Protein AF-0000000080323136 (afdb_homodimer)

Radius of gyration: 22.07 Å; Cα contacts (8 Å, |Δi|>4): 452; chains: 2; bounding box: 35×69×48 Å

Solvent-accessible surface area (backbone atoms only — not comparable to full-atom values): 15681 Å² total; per-residue (Å²): 103,62,52,72,68,40,24,50,47,54,47,47,52,46,50,35,41,44,72,23,55,96,46,97,49,57,44,41,64,65,59,50,19,65,59,46,71,44,62,51,73,65,46,50,55,52,50,51,51,35,33,74,69,63,60,34,43,73,45,82,66,98,85,26,25,32,29,58,54,74,72,41,33,66,33,31,43,41,58,58,41,38,71,66,72,40,61,49,74,58,71,52,44,78,61,67,41,81,59,57,43,93,87,48,21,36,89,57,40,69,69,39,48,54,53,30,48,50,52,40,50,53,30,50,72,35,38,52,50,75,51,35,67,44,44,72,70,64,58,28,49,66,53,89,104,61,53,72,68,40,24,52,48,53,44,48,51,48,50,35,43,43,72,22,54,97,45,97,49,57,44,40,65,66,59,51,19,65,60,44,71,45,62,50,76,67,45,51,54,51,49,51,52,36,33,75,70,63,61,33,43,74,46,82,65,98,84,26,23,33,26,58,55,75,72,41,32,65,34,31,43,40,57,57,41,37,72,64,71,39,60,50,74,61,70,52,44,78,61,68,42,80,58,56,41,93,88,48,21,34,87,57,40,70,69,39,47,56,53,30,49,50,52,42,49,53,29,50,72,36,38,54,50,75,49,35,68,43,44,74,69,62,58,29,50,67,52,90

pLDDT: mean 92.33, std 5.78, range [70.06, 98.25]

Structure (mmCIF, N/CA/C/O backbone):
data_AF-0000000080323136-model_v1
#
loop_
_entity.id
_entity.type
_entity.pdbx_description
1 polymer 'Rrf2 family transcriptional regulator'
#
loop_
_atom_site.group_PDB
_atom_site.id
_atom_site.type_symbol
_atom_site.label_atom_id
_atom_site.label_alt_id
_atom_site.label_comp_id
_atom_site.label_asym_id
_atom_site.label_entity_id
_atom_site.label_seq_id
_atom_site.pdbx_PDB_ins_code
_atom_site.Cartn_x
_atom_site.Cartn_y
_atom_site.Cartn_z
_atom_site.occupancy
_atom_site.B_iso_or_equiv
_atom_site.auth_seq_id
_atom_site.auth_comp_id
_atom_site.auth_asym_id
_atom_site.auth_atom_id
_atom_site.pdbx_PDB_model_num
ATOM 1 N N . MET A 1 1 ? -1.989 -2.166 -0.319 1 77.44 1 MET A N 1
ATOM 2 C CA . MET A 1 1 ? -0.533 -2.215 -0.226 1 77.44 1 MET A CA 1
ATOM 3 C C . MET A 1 1 ? 0.09 -2.514 -1.586 1 77.44 1 MET A C 1
ATOM 5 O O . MET A 1 1 ? 0.966 -1.779 -2.047 1 77.44 1 MET A O 1
ATOM 9 N N . PHE A 1 2 ? -0.283 -3.525 -2.262 1 88.56 2 PHE A N 1
ATOM 10 C CA . PHE A 1 2 ? 0.198 -3.854 -3.598 1 88.56 2 PHE A CA 1
ATOM 11 C C . PHE A 1 2 ? -0.662 -3.182 -4.664 1 88.56 2 PHE A C 1
ATOM 13 O O . PHE A 1 2 ? -1.849 -2.932 -4.441 1 88.56 2 PHE A O 1
ATOM 20 N N . SER A 1 3 ? -0.01 -2.861 -5.762 1 91.5 3 SER A N 1
ATOM 21 C CA . SER A 1 3 ? -0.813 -2.428 -6.902 1 91.5 3 SER A CA 1
ATOM 22 C C . SER A 1 3 ? -1.726 -3.547 -7.391 1 91.5 3 SER A C 1
ATOM 24 O O . SER A 1 3 ? -1.476 -4.723 -7.117 1 91.5 3 SER A O 1
ATOM 26 N N . LYS A 1 4 ? -2.746 -3.145 -8.102 1 92.06 4 LYS A N 1
ATOM 27 C CA . LYS A 1 4 ? -3.635 -4.141 -8.695 1 92.06 4 LYS A CA 1
ATOM 28 C C . LYS A 1 4 ? -2.865 -5.098 -9.602 1 92.06 4 LYS A C 1
ATOM 30 O O . LYS A 1 4 ? -3.129 -6.301 -9.602 1 92.06 4 LYS A O 1
ATOM 35 N N . THR A 1 5 ? -1.955 -4.527 -10.359 1 95.94 5 THR A N 1
ATOM 36 C CA . THR A 1 5 ? -1.108 -5.332 -11.234 1 95.94 5 THR A CA 1
ATOM 37 C C . THR A 1 5 ? -0.342 -6.379 -10.43 1 95.94 5 THR A C 1
ATOM 39 O O . THR A 1 5 ? -0.293 -7.547 -10.812 1 95.94 5 THR A O 1
ATOM 42 N N . CYS A 1 6 ? 0.211 -5.965 -9.367 1 96.75 6 CYS A N 1
ATOM 43 C CA . CYS A 1 6 ? 0.996 -6.871 -8.531 1 96.75 6 CYS A CA 1
ATOM 44 C C . CYS A 1 6 ? 0.107 -7.93 -7.891 1 96.75 6 CYS A C 1
ATOM 46 O O . CYS A 1 6 ? 0.51 -9.086 -7.762 1 96.75 6 CYS A O 1
ATOM 48 N N . GLU A 1 7 ? -1.077 -7.566 -7.441 1 95.38 7 GLU A N 1
ATOM 49 C CA . GLU A 1 7 ? -2.029 -8.531 -6.898 1 95.38 7 GLU A CA 1
ATOM 50 C C . GLU A 1 7 ? -2.33 -9.633 -7.91 1 95.38 7 GLU A C 1
ATOM 52 O O . GLU A 1 7 ? -2.256 -10.82 -7.582 1 95.38 7 GLU A O 1
ATOM 57 N N . TYR A 1 8 ? -2.588 -9.234 -9.109 1 96.69 8 TYR A N 1
ATOM 58 C CA . TYR A 1 8 ? -2.863 -10.203 -10.164 1 96.69 8 TYR A CA 1
ATOM 59 C C . TYR A 1 8 ? -1.639 -11.062 -10.453 1 96.69 8 TYR A C 1
ATOM 61 O O . TYR A 1 8 ? -1.761 -12.266 -10.695 1 96.69 8 TYR A O 1
ATOM 69 N N . ALA A 1 9 ? -0.545 -10.422 -10.422 1 98.06 9 ALA A N 1
ATOM 70 C CA . ALA A 1 9 ? 0.693 -11.148 -10.68 1 98.06 9 ALA A CA 1
ATOM 71 C C . ALA A 1 9 ? 0.909 -12.25 -9.656 1 98.06 9 ALA A C 1
ATOM 73 O O . ALA A 1 9 ? 1.152 -13.406 -10.016 1 98.06 9 ALA A O 1
ATOM 74 N N . ILE A 1 10 ? 0.785 -11.906 -8.422 1 97.5 10 ILE A N 1
ATOM 75 C CA . ILE A 1 10 ? 1.011 -12.867 -7.352 1 97.5 10 ILE A CA 1
ATOM 76 C C . ILE A 1 10 ? -0.009 -14 -7.457 1 97.5 10 ILE A C 1
ATOM 78 O O . ILE A 1 10 ? 0.357 -15.18 -7.426 1 97.5 10 ILE A O 1
ATOM 82 N N . ARG A 1 11 ? -1.238 -13.656 -7.637 1 96.69 11 ARG A N 1
ATOM 83 C CA . ARG A 1 11 ? -2.277 -14.672 -7.738 1 96.69 11 ARG A CA 1
ATOM 84 C C . ARG A 1 11 ? -2.041 -15.578 -8.945 1 96.69 11 ARG A C 1
ATOM 86 O O . ARG A 1 11 ? -2.268 -16.781 -8.875 1 96.69 11 ARG A O 1
ATOM 93 N N . SER A 1 12 ? -1.639 -14.984 -10.008 1 97.5 12 SER A N 1
ATOM 94 C CA . SER A 1 12 ? -1.394 -15.773 -11.211 1 97.5 12 SER A CA 1
ATOM 95 C C . SER A 1 12 ? -0.257 -16.766 -10.992 1 97.5 12 SER A C 1
ATOM 97 O O . SER A 1 12 ? -0.354 -17.938 -11.398 1 97.5 12 SER A O 1
ATOM 99 N N . VAL A 1 13 ? 0.773 -16.328 -10.375 1 97.56 13 VAL A N 1
ATOM 100 C CA . VAL A 1 13 ? 1.929 -17.188 -10.133 1 97.56 13 VAL A CA 1
ATOM 101 C C . VAL A 1 13 ? 1.535 -18.344 -9.211 1 97.56 13 VAL A C 1
ATOM 103 O O . VAL A 1 13 ? 1.907 -19.484 -9.453 1 97.56 13 VAL A O 1
ATOM 106 N N . PHE A 1 14 ? 0.752 -18.031 -8.156 1 96.06 14 PHE A N 1
ATOM 107 C CA . PHE A 1 14 ? 0.261 -19.078 -7.266 1 96.06 14 PHE A CA 1
ATOM 108 C C . PHE A 1 14 ? -0.582 -20.094 -8.039 1 96.06 14 PHE A C 1
ATOM 110 O O . PHE A 1 14 ? -0.452 -21.297 -7.832 1 96.06 14 PHE A O 1
ATOM 117 N N . PHE A 1 15 ? -1.41 -19.625 -8.898 1 95.75 15 PHE A N 1
ATOM 118 C CA . PHE A 1 15 ? -2.295 -20.484 -9.68 1 95.75 15 PHE A CA 1
ATOM 119 C C . PHE A 1 15 ? -1.493 -21.406 -10.586 1 95.75 15 PHE A C 1
ATOM 121 O O . PHE A 1 15 ? -1.745 -22.609 -10.633 1 95.75 15 PHE A O 1
ATOM 128 N N . ILE A 1 16 ? -0.559 -20.828 -11.25 1 96.25 16 ILE A N 1
ATOM 129 C CA . ILE A 1 16 ? 0.274 -21.594 -12.164 1 96.25 16 ILE A CA 1
ATOM 130 C C . ILE A 1 16 ? 1.046 -22.656 -11.383 1 96.25 16 ILE A C 1
ATOM 132 O O . ILE A 1 16 ? 1.102 -23.828 -11.797 1 96.25 16 ILE A O 1
ATOM 136 N N . ALA A 1 17 ? 1.656 -22.203 -10.281 1 94.44 17 ALA A N 1
ATOM 137 C CA . ALA A 1 17 ? 2.4 -23.141 -9.438 1 94.44 17 ALA A CA 1
ATOM 138 C C . ALA A 1 17 ? 1.529 -24.312 -9.023 1 94.44 17 ALA A C 1
ATOM 140 O O . ALA A 1 17 ? 1.952 -25.469 -9.125 1 94.44 17 ALA A O 1
ATOM 141 N N . HIS A 1 18 ? 0.357 -24.016 -8.609 1 91.75 18 HIS A N 1
ATOM 142 C CA . HIS A 1 18 ? -0.588 -25.031 -8.156 1 91.75 18 HIS A CA 1
ATOM 143 C C . HIS A 1 18 ? -0.974 -25.969 -9.297 1 91.75 18 HIS A C 1
ATOM 145 O O . HIS A 1 18 ? -0.975 -27.188 -9.125 1 91.75 18 HIS A O 1
ATOM 151 N N . ARG A 1 19 ? -1.259 -25.406 -10.406 1 90.69 19 ARG A N 1
ATOM 152 C CA . ARG A 1 19 ? -1.783 -26.172 -11.531 1 90.69 19 ARG A CA 1
ATOM 153 C C . ARG A 1 19 ? -0.697 -27.031 -12.156 1 90.69 19 ARG A C 1
ATOM 155 O O . ARG A 1 19 ? -0.989 -28.078 -12.727 1 90.69 19 ARG A O 1
ATOM 162 N N . THR A 1 20 ? 0.509 -26.609 -11.992 1 87.31 20 THR A N 1
ATOM 163 C CA . THR A 1 20 ? 1.59 -27.328 -12.656 1 87.31 20 THR A CA 1
ATOM 164 C C . THR A 1 20 ? 2.393 -28.156 -11.656 1 87.31 20 THR A C 1
ATOM 166 O O . THR A 1 20 ? 3.404 -28.766 -12.008 1 87.31 20 THR A O 1
ATOM 169 N N . ALA A 1 21 ? 1.934 -28.141 -10.453 1 81.5 21 ALA A N 1
ATOM 170 C CA . ALA A 1 21 ? 2.615 -28.906 -9.422 1 81.5 21 ALA A CA 1
ATOM 171 C C . ALA A 1 21 ? 2.607 -30.406 -9.766 1 81.5 21 ALA A C 1
ATOM 173 O O . ALA A 1 21 ? 1.551 -30.984 -10.031 1 81.5 21 ALA A O 1
ATOM 174 N N . GLY A 1 22 ? 3.748 -30.969 -9.742 1 72.69 22 GLY A N 1
ATOM 175 C CA . GLY A 1 22 ? 3.873 -32.406 -9.93 1 72.69 22 GLY A CA 1
ATOM 176 C C . GLY A 1 22 ? 3.656 -32.844 -11.359 1 72.69 22 GLY A C 1
ATOM 177 O O . GLY A 1 22 ? 3.641 -34.031 -11.656 1 72.69 22 GLY A O 1
ATOM 178 N N . GLN A 1 23 ? 3.285 -32 -12.219 1 71.25 23 GLN A N 1
ATOM 179 C CA . GLN A 1 23 ? 3.062 -32.375 -13.617 1 71.25 23 GLN A CA 1
ATOM 180 C C . GLN A 1 23 ? 3.881 -31.484 -14.555 1 71.25 23 GLN A C 1
ATOM 182 O O . GLN A 1 23 ? 4.363 -30.422 -14.148 1 71.25 23 GLN A O 1
ATOM 187 N N . SER A 1 24 ? 4.305 -32.062 -15.617 1 70.06 24 SER A N 1
ATOM 188 C CA . SER A 1 24 ? 4.977 -31.281 -16.672 1 70.06 24 SER A CA 1
ATOM 189 C C . SER A 1 24 ? 3.979 -30.453 -17.469 1 70.06 24 SER A C 1
ATOM 191 O O . SER A 1 24 ? 4.199 -30.188 -18.656 1 70.06 24 SER A O 1
ATOM 193 N N . GLY A 1 25 ? 2.994 -29.938 -16.828 1 84.12 25 GLY A N 1
ATOM 194 C CA . GLY A 1 25 ? 1.969 -29.25 -17.594 1 84.12 25 GLY A CA 1
ATOM 195 C C . GLY A 1 25 ? 2.162 -27.75 -17.641 1 84.12 25 GLY A C 1
ATOM 196 O O . GLY A 1 25 ? 3.123 -27.219 -17.078 1 84.12 25 GLY A O 1
ATOM 197 N N . ARG A 1 26 ? 1.501 -27.125 -18.656 1 93.44 26 ARG A N 1
ATOM 198 C CA . ARG A 1 26 ? 1.419 -25.688 -18.891 1 93.44 26 ARG A CA 1
ATOM 199 C C . ARG A 1 26 ? -0.022 -25.203 -18.781 1 93.44 26 ARG A C 1
ATOM 201 O O . ARG A 1 26 ? -0.959 -25.953 -19.047 1 93.44 26 ARG A O 1
ATOM 208 N N . VAL A 1 27 ? -0.104 -24.016 -18.375 1 95.12 27 VAL A N 1
ATOM 209 C CA . VAL A 1 27 ? -1.438 -23.438 -18.219 1 95.12 27 VAL A CA 1
ATOM 210 C C . VAL A 1 27 ? -1.605 -22.25 -19.156 1 95.12 27 VAL A C 1
ATOM 212 O O . VAL A 1 27 ? -0.742 -21.375 -19.203 1 95.12 27 VAL A O 1
ATOM 215 N N . GLY A 1 28 ? -2.738 -22.234 -19.875 1 95.69 28 GLY A N 1
ATOM 216 C CA . GLY A 1 28 ? -2.996 -21.125 -20.797 1 95.69 28 GLY A CA 1
ATOM 217 C C . GLY A 1 28 ? -3.516 -19.891 -20.094 1 95.69 28 GLY A C 1
ATOM 218 O O . GLY A 1 28 ? -4.055 -19.969 -19 1 95.69 28 GLY A O 1
ATOM 219 N N . ILE A 1 29 ? -3.371 -18.781 -20.797 1 95.19 29 ILE A N 1
ATOM 220 C CA . ILE A 1 29 ? -3.736 -17.484 -20.266 1 95.19 29 ILE A CA 1
ATOM 221 C C . ILE A 1 29 ? -5.219 -17.469 -19.906 1 95.19 29 ILE A C 1
ATOM 223 O O . ILE A 1 29 ? -5.609 -16.906 -18.875 1 95.19 29 ILE A O 1
ATOM 227 N N . LYS A 1 30 ? -6.086 -18 -20.719 1 95.25 30 LYS A N 1
ATOM 228 C CA . LYS A 1 30 ? -7.523 -18.016 -20.469 1 95.25 30 LYS A CA 1
ATOM 229 C C . LYS A 1 30 ? -7.848 -18.766 -19.172 1 95.25 30 LYS A C 1
ATOM 231 O O . LYS A 1 30 ? -8.656 -18.297 -18.375 1 95.25 30 LYS A O 1
ATOM 236 N N . GLU A 1 31 ? -7.289 -19.859 -19.047 1 95.62 31 GLU A N 1
ATOM 237 C CA . GLU A 1 31 ? -7.508 -20.656 -17.844 1 95.62 31 GLU A CA 1
ATOM 238 C C . GLU A 1 31 ? -7.051 -19.906 -16.594 1 95.62 31 GLU A C 1
ATOM 240 O O . GLU A 1 31 ? -7.734 -19.906 -15.57 1 95.62 31 GLU A O 1
ATOM 245 N N . ILE A 1 32 ? -5.895 -19.297 -16.656 1 96.56 32 ILE A N 1
ATOM 246 C CA . ILE A 1 32 ? -5.375 -18.516 -15.539 1 96.56 32 ILE A CA 1
ATOM 247 C C . ILE A 1 32 ? -6.332 -17.375 -15.219 1 96.56 32 ILE A C 1
ATOM 249 O O . ILE A 1 32 ? -6.68 -17.156 -14.055 1 96.56 32 ILE A O 1
ATOM 253 N N . ALA A 1 33 ? -6.77 -16.625 -16.234 1 96.62 33 ALA A N 1
ATOM 254 C CA . ALA A 1 33 ? -7.66 -15.484 -16.047 1 96.62 33 ALA A CA 1
ATOM 255 C C . ALA A 1 33 ? -8.945 -15.906 -15.344 1 96.62 33 ALA A C 1
ATOM 257 O O . ALA A 1 33 ? -9.375 -15.25 -14.391 1 96.62 33 ALA A O 1
ATOM 258 N N . VAL A 1 34 ? -9.539 -17 -15.734 1 94.94 34 VAL A N 1
ATOM 259 C CA . VAL A 1 34 ? -10.75 -17.516 -15.125 1 94.94 34 VAL A CA 1
ATOM 260 C C . VAL A 1 34 ? -10.453 -17.969 -13.688 1 94.94 34 VAL A C 1
ATOM 262 O O . VAL A 1 34 ? -11.242 -17.703 -12.781 1 94.94 34 VAL A O 1
ATOM 265 N N . GLY A 1 35 ? -9.359 -18.562 -13.492 1 94.31 35 GLY A N 1
ATOM 266 C CA . GLY A 1 35 ? -8.992 -19.125 -12.203 1 94.31 35 GLY A CA 1
ATOM 267 C C . GLY A 1 35 ? -8.797 -18.078 -11.125 1 94.31 35 GLY A C 1
ATOM 268 O O . GLY A 1 35 ? -9.016 -18.344 -9.945 1 94.31 35 GLY A O 1
ATOM 269 N N . ILE A 1 36 ? -8.352 -16.906 -11.562 1 94.44 36 ILE A N 1
ATOM 270 C CA . ILE A 1 36 ? -8.094 -15.891 -10.547 1 94.44 36 ILE A CA 1
ATOM 271 C C . ILE A 1 36 ? -9.031 -14.703 -10.75 1 94.44 36 ILE A C 1
ATOM 273 O O . ILE A 1 36 ? -8.867 -13.656 -10.117 1 94.44 36 ILE A O 1
ATOM 277 N N . ASP A 1 37 ? -10.016 -14.773 -11.617 1 93.38 37 ASP A N 1
ATOM 278 C CA . ASP A 1 37 ? -11.023 -13.75 -11.875 1 93.38 37 ASP A CA 1
ATOM 279 C C . ASP A 1 37 ? -10.375 -12.438 -12.312 1 93.38 37 ASP A C 1
ATOM 281 O O . ASP A 1 37 ? -10.609 -11.391 -11.703 1 93.38 37 ASP A O 1
ATOM 285 N N . SER A 1 38 ? -9.641 -12.484 -13.352 1 94.56 38 SER A N 1
ATOM 286 C CA . SER A 1 38 ? -8.961 -11.32 -13.914 1 94.56 38 SER A CA 1
ATOM 287 C C . SER A 1 38 ? -9.289 -11.156 -15.398 1 94.56 38 SER A C 1
ATOM 289 O O . SER A 1 38 ? -9.484 -12.141 -16.109 1 94.56 38 SER A O 1
ATOM 291 N N . PRO A 1 39 ? -9.328 -9.898 -15.82 1 94.44 39 PRO A N 1
ATOM 292 C CA . PRO A 1 39 ? -9.453 -9.711 -17.266 1 94.44 39 PRO A CA 1
ATOM 293 C C . PRO A 1 39 ? -8.266 -10.289 -18.031 1 94.44 39 PRO A C 1
ATOM 295 O O . PRO A 1 39 ? -7.113 -10.094 -17.641 1 94.44 39 PRO A O 1
ATOM 298 N N . GLU A 1 40 ? -8.578 -10.953 -19.156 1 95.5 40 GLU A N 1
ATOM 299 C CA . GLU A 1 40 ? -7.574 -11.703 -19.906 1 95.5 40 GLU A CA 1
ATOM 300 C C . GLU A 1 40 ? -6.535 -10.781 -20.531 1 95.5 40 GLU A C 1
ATOM 302 O O . GLU A 1 40 ? -5.332 -11.008 -20.391 1 95.5 40 GLU A O 1
ATOM 307 N N . PRO A 1 41 ? -6.938 -9.727 -21.203 1 94.62 41 PRO A N 1
ATOM 308 C CA . PRO A 1 41 ? -5.922 -8.891 -21.844 1 94.62 41 PRO A CA 1
ATOM 309 C C . PRO A 1 41 ? -4.945 -8.273 -20.844 1 94.62 41 PRO A C 1
ATOM 311 O O . PRO A 1 41 ? -3.748 -8.172 -21.125 1 94.62 41 PRO A O 1
ATOM 314 N N . PHE A 1 42 ? -5.43 -7.852 -19.734 1 94.38 42 PHE A N 1
ATOM 315 C CA . PHE A 1 42 ? -4.605 -7.273 -18.672 1 94.38 42 PHE A CA 1
ATOM 316 C C . PHE A 1 42 ? -3.648 -8.312 -18.109 1 94.38 42 PHE A C 1
ATOM 318 O O . PHE A 1 42 ? -2.465 -8.031 -17.906 1 94.38 42 PHE A O 1
ATOM 325 N N . LEU A 1 43 ? -4.082 -9.477 -18.016 1 96.88 43 LEU A N 1
ATOM 326 C CA . LEU A 1 43 ? -3.287 -10.555 -17.453 1 96.88 43 LEU A CA 1
ATOM 327 C C . LEU A 1 43 ? -2.201 -11 -18.422 1 96.88 43 LEU A C 1
ATOM 329 O O . LEU A 1 43 ? -1.095 -11.352 -18.016 1 96.88 43 LEU A O 1
ATOM 333 N N . ALA A 1 44 ? -2.541 -10.992 -19.656 1 96.12 44 ALA A N 1
ATOM 334 C CA . ALA A 1 44 ? -1.576 -11.398 -20.672 1 96.12 44 ALA A CA 1
ATOM 335 C C . ALA A 1 44 ? -0.317 -10.539 -20.609 1 96.12 44 ALA A C 1
ATOM 337 O O . ALA A 1 44 ? 0.801 -11.055 -20.641 1 96.12 44 ALA A O 1
ATOM 338 N N . LYS A 1 45 ? -0.484 -9.297 -20.469 1 96.88 45 LYS A N 1
ATOM 339 C CA . LYS A 1 45 ? 0.647 -8.383 -20.359 1 96.88 45 LYS A CA 1
ATOM 340 C C . LYS A 1 45 ? 1.468 -8.648 -19.109 1 96.88 45 LYS A C 1
ATOM 342 O O . LYS A 1 45 ? 2.701 -8.633 -19.156 1 96.88 45 LYS A O 1
ATOM 347 N N . ILE A 1 46 ? 0.831 -8.867 -18.062 1 98.06 46 ILE A N 1
ATOM 348 C CA . ILE A 1 46 ? 1.489 -9.141 -16.781 1 98.06 46 ILE A CA 1
ATOM 349 C C . ILE A 1 46 ? 2.338 -10.406 -16.906 1 98.06 46 ILE A C 1
ATOM 351 O O . ILE A 1 46 ? 3.514 -10.406 -16.531 1 98.06 46 ILE A O 1
ATOM 355 N N . LEU A 1 47 ? 1.779 -11.43 -17.484 1 98.06 47 LEU A N 1
ATOM 356 C CA . LEU A 1 47 ? 2.457 -12.719 -17.562 1 98.06 47 LEU A CA 1
ATOM 357 C C . LEU A 1 47 ? 3.617 -12.656 -18.562 1 98.06 47 LEU A C 1
ATOM 359 O O . LEU A 1 47 ? 4.656 -13.289 -18.344 1 98.06 47 LEU A O 1
ATOM 363 N N . GLN A 1 48 ? 3.402 -11.945 -19.562 1 97.19 48 GLN A N 1
ATOM 364 C CA . GLN A 1 48 ? 4.496 -11.766 -20.516 1 97.19 48 GLN A CA 1
ATOM 365 C C . GLN A 1 48 ? 5.676 -11.055 -19.859 1 97.19 48 GLN A C 1
ATOM 367 O O . GLN A 1 48 ? 6.832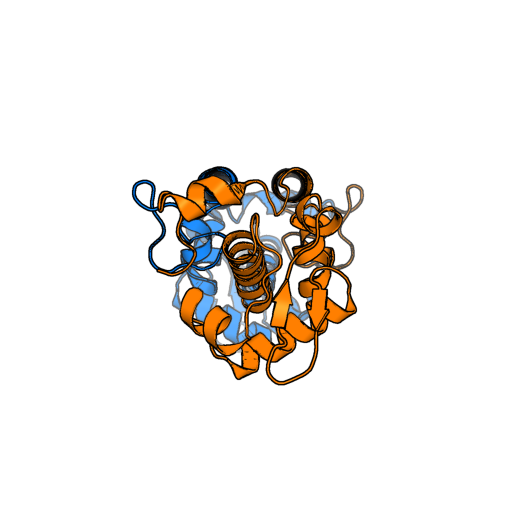 -11.422 -20.078 1 97.19 48 GLN A O 1
ATOM 372 N N . ASP A 1 49 ? 5.395 -10.055 -19.141 1 97.75 49 ASP A N 1
ATOM 373 C CA . ASP A 1 49 ? 6.438 -9.32 -18.438 1 97.75 49 ASP A CA 1
ATOM 374 C C . ASP A 1 49 ? 7.141 -10.203 -17.406 1 97.75 49 ASP A C 1
ATOM 376 O O . ASP A 1 49 ? 8.367 -10.18 -17.297 1 97.75 49 ASP A O 1
ATOM 380 N N . LEU A 1 50 ? 6.406 -10.977 -16.672 1 98.25 50 LEU A N 1
ATOM 381 C CA . LEU A 1 50 ? 6.973 -11.891 -15.695 1 98.25 50 LEU A CA 1
ATOM 382 C C . LEU A 1 50 ? 7.855 -12.938 -16.375 1 98.25 50 LEU A C 1
ATOM 384 O O . LEU A 1 50 ? 8.875 -13.344 -15.812 1 98.25 50 LEU A O 1
ATOM 388 N N . SER A 1 51 ? 7.402 -13.398 -17.5 1 97.88 51 SER A N 1
ATOM 389 C CA . SER A 1 51 ? 8.195 -14.367 -18.266 1 97.88 51 SER A CA 1
ATOM 390 C C . SER A 1 51 ? 9.508 -13.758 -18.734 1 97.88 51 SER A C 1
ATOM 392 O O . SER A 1 51 ? 10.57 -14.383 -18.609 1 97.88 51 SER A O 1
ATOM 394 N N . ARG A 1 52 ? 9.414 -12.57 -19.188 1 97.38 52 ARG A N 1
ATOM 395 C CA . ARG A 1 52 ? 10.617 -11.867 -19.625 1 97.38 52 ARG A CA 1
ATOM 396 C C . ARG A 1 52 ? 11.594 -11.688 -18.484 1 97.38 52 ARG A C 1
ATOM 398 O O . ARG A 1 52 ? 12.812 -11.758 -18.672 1 97.38 52 ARG A O 1
ATOM 405 N N . LYS A 1 53 ? 11.094 -11.562 -17.312 1 97 53 LYS A N 1
ATOM 406 C CA . LYS A 1 53 ? 11.922 -11.312 -16.141 1 97 53 LYS A CA 1
ATOM 407 C C . LYS A 1 53 ? 12.32 -12.617 -15.453 1 97 53 LYS A C 1
ATOM 409 O O . LYS A 1 53 ? 12.953 -12.602 -14.398 1 97 53 LYS A O 1
ATOM 414 N N . GLY A 1 54 ? 11.898 -13.727 -15.945 1 96.31 54 GLY A N 1
ATOM 415 C CA . GLY A 1 54 ? 12.344 -15.039 -15.508 1 96.31 54 GLY A CA 1
ATOM 416 C C . GLY A 1 54 ? 11.609 -15.539 -14.281 1 96.31 54 GLY A C 1
ATOM 417 O O . GLY A 1 54 ? 12.062 -16.469 -13.617 1 96.31 54 GLY A O 1
ATOM 418 N N . ILE A 1 55 ? 10.523 -14.938 -13.969 1 97.25 55 ILE A N 1
ATOM 419 C CA . ILE A 1 55 ? 9.75 -15.336 -12.805 1 97.25 55 ILE A CA 1
ATOM 420 C C . ILE A 1 55 ? 8.898 -16.562 -13.141 1 97.25 55 ILE A C 1
ATOM 422 O O . ILE A 1 55 ? 8.75 -17.469 -12.32 1 97.25 55 ILE A O 1
ATOM 426 N N . VAL A 1 56 ? 8.344 -16.578 -14.32 1 97.19 56 VAL A N 1
ATOM 427 C CA . VAL A 1 56 ? 7.613 -17.719 -14.859 1 97.19 56 VAL A CA 1
ATOM 428 C C . VAL A 1 56 ? 8.211 -18.141 -16.203 1 97.19 56 VAL A C 1
ATOM 430 O O . VAL A 1 56 ? 8.867 -17.328 -16.859 1 97.19 56 VAL A O 1
ATOM 433 N N . GLN A 1 57 ? 7.945 -19.344 -16.516 1 96.06 57 GLN A N 1
ATOM 434 C CA . GLN A 1 57 ? 8.359 -19.828 -17.828 1 96.06 57 GLN A CA 1
ATOM 435 C C . GLN A 1 57 ? 7.18 -19.875 -18.797 1 96.06 57 GLN A C 1
ATOM 437 O O . GLN A 1 57 ? 6.027 -19.969 -18.359 1 96.06 57 GLN A O 1
ATOM 442 N N . SER A 1 58 ? 7.512 -19.766 -20.078 1 96.31 58 SER A N 1
ATOM 443 C CA . SER A 1 58 ? 6.453 -19.781 -21.094 1 96.31 58 SER A CA 1
ATOM 444 C C . SER A 1 58 ? 6.891 -20.531 -22.344 1 96.31 58 SER A C 1
ATOM 446 O O . SER A 1 58 ? 8.078 -20.578 -22.656 1 96.31 58 SER A O 1
ATOM 448 N N . THR A 1 59 ? 5.938 -21.219 -22.891 1 93.44 59 THR A N 1
ATOM 449 C CA . THR A 1 59 ? 6.105 -21.859 -24.188 1 93.44 59 THR A CA 1
ATOM 450 C C . THR A 1 59 ? 5.047 -21.375 -25.172 1 93.44 59 THR A C 1
ATOM 452 O O . THR A 1 59 ? 3.879 -21.219 -24.812 1 93.44 59 THR A O 1
ATOM 455 N N . LYS A 1 60 ? 5.488 -21.125 -26.422 1 89.75 60 LYS A N 1
ATOM 456 C CA . LYS A 1 60 ? 4.57 -20.625 -27.453 1 89.75 60 LYS A CA 1
ATOM 457 C C . LYS A 1 60 ? 3.912 -21.781 -28.203 1 89.75 60 LYS A C 1
ATOM 459 O O . LYS A 1 60 ? 4.418 -22.906 -28.203 1 89.75 60 LYS A O 1
ATOM 464 N N . GLY A 1 61 ? 2.771 -21.516 -28.859 1 85.81 61 GLY A N 1
ATOM 465 C CA . GLY A 1 61 ? 2.121 -22.469 -29.734 1 85.81 61 GLY A CA 1
ATOM 466 C C . GLY A 1 61 ? 0.809 -23 -29.188 1 85.81 61 GLY A C 1
ATOM 467 O O . GLY A 1 61 ? 0.442 -22.688 -28.047 1 85.81 61 GLY A O 1
ATOM 468 N N . PRO A 1 62 ? 0.066 -23.781 -29.922 1 84.31 62 PRO A N 1
ATOM 469 C CA . PRO A 1 62 ? -1.261 -24.281 -29.562 1 84.31 62 PRO A CA 1
ATOM 470 C C . PRO A 1 62 ? -1.261 -25.031 -28.234 1 84.31 62 PRO A C 1
ATOM 472 O O . PRO A 1 62 ? -2.264 -25.031 -27.516 1 84.31 62 PRO A O 1
ATOM 475 N N . ASN A 1 63 ? -0.147 -25.688 -27.922 1 85.12 63 ASN A N 1
ATOM 476 C CA . ASN A 1 63 ? -0.049 -26.391 -26.641 1 85.12 63 ASN A CA 1
ATOM 477 C C . ASN A 1 63 ? 0.847 -25.641 -25.656 1 85.12 63 ASN A C 1
ATOM 479 O O . ASN A 1 63 ? 1.389 -26.25 -24.734 1 85.12 63 ASN A O 1
ATOM 483 N N . GLY A 1 64 ? 0.899 -24.406 -25.922 1 92.12 64 GLY A N 1
ATOM 484 C CA . GLY A 1 64 ? 1.764 -23.625 -25.047 1 92.12 64 GLY A CA 1
ATOM 485 C C . GLY A 1 64 ? 1.062 -23.125 -23.797 1 92.12 64 GLY A C 1
ATOM 486 O O . GLY A 1 64 ? -0.007 -23.625 -23.438 1 92.12 64 GLY A O 1
ATOM 487 N N . GLY A 1 65 ? 1.822 -22.344 -23.016 1 95.88 65 GLY A N 1
ATOM 488 C CA . GLY A 1 65 ? 1.324 -21.812 -21.766 1 95.88 65 GLY A CA 1
ATOM 489 C C . GLY A 1 65 ? 2.428 -21.484 -20.781 1 95.88 65 GLY A C 1
ATOM 490 O O . GLY A 1 65 ? 3.596 -21.375 -21.156 1 95.88 65 GLY A O 1
ATOM 491 N N . PHE A 1 66 ? 1.987 -21.266 -19.656 1 97.25 66 PHE A N 1
ATOM 492 C CA . PHE A 1 66 ? 2.896 -20.844 -18.594 1 97.25 66 PHE A CA 1
ATOM 493 C C . PHE A 1 66 ? 3.109 -21.953 -17.578 1 97.25 66 PHE A C 1
ATOM 495 O O . PHE A 1 66 ? 2.211 -22.766 -17.344 1 97.25 66 PHE A O 1
ATOM 502 N N . TYR A 1 67 ? 4.27 -21.969 -17.031 1 96.38 67 TYR A N 1
ATOM 503 C CA . TYR A 1 67 ? 4.59 -22.938 -15.984 1 96.38 67 TYR A CA 1
ATOM 504 C C . TYR A 1 67 ? 5.723 -22.422 -15.102 1 96.38 67 TYR A C 1
ATOM 506 O O . TYR A 1 67 ? 6.352 -21.406 -15.414 1 96.38 67 TYR A O 1
ATOM 514 N N . LEU A 1 68 ? 5.902 -23.062 -13.945 1 95.25 68 LEU A N 1
ATOM 515 C CA . LEU A 1 68 ? 7.027 -22.781 -13.062 1 95.25 68 LEU A CA 1
ATOM 516 C C . LEU A 1 68 ? 7.961 -23.984 -12.961 1 95.25 68 LEU A C 1
ATOM 518 O O . LEU A 1 68 ? 7.5 -25.109 -12.805 1 95.25 68 LEU A O 1
ATOM 522 N N . ASP A 1 69 ? 9.234 -23.734 -13.141 1 92.75 69 ASP A N 1
ATOM 523 C CA . ASP A 1 69 ? 10.203 -24.797 -12.891 1 92.75 69 ASP A CA 1
ATOM 524 C C . ASP A 1 69 ? 10.602 -24.844 -11.422 1 92.75 69 ASP A C 1
ATOM 526 O O . ASP A 1 69 ? 10.133 -24.031 -10.617 1 92.75 69 ASP A O 1
ATOM 530 N N . ASP A 1 70 ? 11.492 -25.781 -11.047 1 92.19 70 ASP A N 1
ATOM 531 C CA . ASP A 1 70 ? 11.883 -25.984 -9.656 1 92.19 70 ASP A CA 1
ATOM 532 C C . ASP A 1 70 ? 12.562 -24.75 -9.086 1 92.19 70 ASP A C 1
ATOM 534 O O . ASP A 1 70 ? 12.336 -24.391 -7.922 1 92.19 70 ASP A O 1
ATOM 538 N N . ALA A 1 71 ? 13.406 -24.188 -9.844 1 93.56 71 ALA A N 1
ATOM 539 C CA . ALA A 1 71 ? 14.094 -22.969 -9.398 1 93.56 71 ALA A CA 1
ATOM 540 C C . ALA A 1 71 ? 13.109 -21.844 -9.117 1 93.56 71 ALA A C 1
ATOM 542 O O . ALA A 1 71 ? 13.25 -21.125 -8.125 1 93.56 71 ALA A O 1
ATOM 543 N N . SER A 1 72 ? 12.055 -21.703 -9.93 1 94.44 72 SER A N 1
ATOM 544 C CA . SER A 1 72 ? 11.047 -20.672 -9.75 1 94.44 72 SER A CA 1
ATOM 545 C C . SER A 1 72 ? 10.219 -20.906 -8.492 1 94.44 72 SER A C 1
ATOM 547 O O . SER A 1 72 ? 9.828 -19.969 -7.812 1 94.44 72 SER A O 1
ATOM 549 N N . LEU A 1 73 ? 9.969 -22.156 -8.203 1 95.31 73 LEU A N 1
ATOM 550 C CA . LEU A 1 73 ? 9.18 -22.5 -7.027 1 95.31 73 LEU A CA 1
ATOM 551 C C . LEU A 1 73 ? 9.906 -22.094 -5.75 1 95.31 73 LEU A C 1
ATOM 553 O O . LEU A 1 73 ? 9.273 -21.797 -4.734 1 95.31 73 LEU A O 1
ATOM 557 N N . GLU A 1 74 ? 11.227 -22.016 -5.789 1 95.88 74 GLU A N 1
ATOM 558 C CA . GLU A 1 74 ? 12.039 -21.703 -4.621 1 95.88 74 GLU A CA 1
ATOM 559 C C . GLU A 1 74 ? 12.266 -20.188 -4.492 1 95.88 74 GLU A C 1
ATOM 561 O O . GLU A 1 74 ? 12.797 -19.719 -3.482 1 95.88 74 GLU A O 1
ATOM 566 N N . ARG A 1 75 ? 11.797 -19.453 -5.445 1 96.75 75 ARG A N 1
ATOM 567 C CA . ARG A 1 75 ? 11.969 -18 -5.41 1 96.75 75 ARG A CA 1
ATOM 568 C C . ARG A 1 75 ? 11.055 -17.375 -4.371 1 96.75 75 ARG A C 1
ATOM 570 O O . ARG A 1 75 ? 9.906 -17.797 -4.211 1 96.75 75 ARG A O 1
ATOM 577 N N . PRO A 1 76 ? 11.547 -16.328 -3.768 1 98.12 76 PRO A N 1
ATOM 578 C CA . PRO A 1 76 ? 10.695 -15.609 -2.814 1 98.12 76 PRO A CA 1
ATOM 579 C C . PRO A 1 76 ? 9.633 -14.742 -3.498 1 98.12 76 PRO A C 1
ATOM 581 O O . PRO A 1 76 ? 9.836 -14.289 -4.629 1 98.12 76 PRO A O 1
ATOM 584 N N . LEU A 1 77 ? 8.586 -14.469 -2.812 1 97.62 77 LEU A N 1
ATOM 585 C CA . LEU A 1 77 ? 7.52 -13.617 -3.326 1 97.62 77 LEU A CA 1
ATOM 586 C C . LEU A 1 77 ? 8.031 -12.203 -3.58 1 97.62 77 LEU A C 1
ATOM 588 O O . LEU A 1 77 ? 7.492 -11.492 -4.434 1 97.62 77 LEU A O 1
ATOM 592 N N . SER A 1 78 ? 9.055 -11.781 -2.811 1 97.75 78 SER A N 1
ATOM 593 C CA . SER A 1 78 ? 9.617 -10.445 -2.996 1 97.75 78 SER A CA 1
ATOM 594 C C . SER A 1 78 ? 10.109 -10.25 -4.426 1 97.75 78 SER A C 1
ATOM 596 O O . SER A 1 78 ? 10.109 -9.125 -4.938 1 97.75 78 SER A O 1
ATOM 598 N N . ASP A 1 79 ? 10.477 -11.359 -5.078 1 97.88 79 ASP A N 1
ATOM 599 C CA . ASP A 1 79 ? 10.93 -11.258 -6.461 1 97.88 79 ASP A CA 1
ATOM 600 C C . ASP A 1 79 ? 9.789 -10.844 -7.387 1 97.88 79 ASP A C 1
ATOM 602 O O . ASP A 1 79 ? 10 -10.086 -8.336 1 97.88 79 ASP A O 1
ATOM 606 N N . ILE A 1 80 ? 8.586 -11.344 -7.141 1 98 80 ILE A N 1
ATOM 607 C CA . ILE A 1 80 ? 7.422 -10.977 -7.941 1 98 80 ILE A CA 1
ATOM 608 C C . ILE A 1 80 ? 7.094 -9.5 -7.73 1 98 80 ILE A C 1
ATOM 610 O O . ILE A 1 80 ? 6.902 -8.758 -8.695 1 98 80 ILE A O 1
ATOM 614 N N . VAL A 1 81 ? 7.094 -9.109 -6.5 1 97.25 81 VAL A N 1
ATOM 615 C CA . VAL A 1 81 ? 6.742 -7.73 -6.16 1 97.25 81 VAL A CA 1
ATOM 616 C C . VAL A 1 81 ? 7.758 -6.773 -6.777 1 97.25 81 VAL A C 1
ATOM 618 O O . VAL A 1 81 ? 7.379 -5.785 -7.41 1 97.25 81 VAL A O 1
ATOM 621 N N . ALA A 1 82 ? 9.031 -7.07 -6.621 1 96.94 82 ALA A N 1
ATOM 622 C CA . ALA A 1 82 ? 10.078 -6.234 -7.195 1 96.94 82 ALA A CA 1
ATOM 623 C C . ALA A 1 82 ? 9.938 -6.141 -8.711 1 96.94 82 ALA A C 1
ATOM 625 O O . ALA A 1 82 ? 10.141 -5.07 -9.297 1 96.94 82 ALA A O 1
ATOM 626 N N . ALA A 1 83 ? 9.555 -7.184 -9.289 1 97.12 83 ALA A N 1
ATOM 627 C CA . ALA A 1 83 ? 9.43 -7.238 -10.75 1 97.12 83 ALA A CA 1
ATOM 628 C C . ALA A 1 83 ? 8.266 -6.387 -11.234 1 97.12 83 ALA A C 1
ATOM 630 O O . ALA A 1 83 ? 8.312 -5.832 -12.336 1 97.12 83 ALA A O 1
ATOM 631 N N . VAL A 1 84 ? 7.258 -6.25 -10.461 1 97.06 84 VAL A N 1
ATOM 632 C CA . VAL A 1 84 ? 6.031 -5.609 -10.914 1 97.06 84 VAL A CA 1
ATOM 633 C C . VAL A 1 84 ? 5.965 -4.18 -10.391 1 97.06 84 VAL A C 1
ATOM 635 O O . VAL A 1 84 ? 5.77 -3.234 -11.156 1 97.06 84 VAL A O 1
ATOM 638 N N . ASP A 1 85 ? 6.203 -4.047 -9.078 1 93.5 85 ASP A N 1
ATOM 639 C CA . ASP A 1 85 ? 6.012 -2.756 -8.43 1 93.5 85 ASP A CA 1
ATOM 640 C C . ASP A 1 85 ? 7.348 -2.072 -8.156 1 93.5 85 ASP A C 1
ATOM 642 O O . ASP A 1 85 ? 7.387 -0.91 -7.746 1 93.5 85 ASP A O 1
ATOM 646 N N . GLY A 1 86 ? 8.398 -2.768 -8.352 1 93.56 86 GLY A N 1
ATOM 647 C CA . GLY A 1 86 ? 9.695 -2.217 -8 1 93.56 86 GLY A CA 1
ATOM 648 C C . GLY A 1 86 ? 10.031 -2.373 -6.527 1 93.56 86 GLY A C 1
ATOM 649 O O . GLY A 1 86 ? 9.383 -3.146 -5.816 1 93.56 86 GLY A O 1
ATOM 650 N N . ASN A 1 87 ? 11.078 -1.676 -6.098 1 90.88 87 ASN A N 1
ATOM 651 C CA . ASN A 1 87 ? 11.641 -1.905 -4.77 1 90.88 87 ASN A CA 1
ATOM 652 C C . ASN A 1 87 ? 11.195 -0.829 -3.783 1 90.88 87 ASN A C 1
A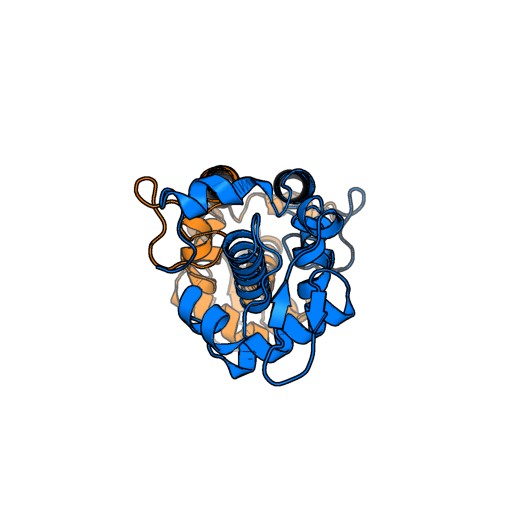TOM 654 O O . ASN A 1 87 ? 11.508 -0.906 -2.594 1 90.88 87 ASN A O 1
ATOM 658 N N . ASP A 1 88 ? 10.367 0.085 -4.191 1 86.94 88 ASP A N 1
ATOM 659 C CA . ASP A 1 88 ? 9.984 1.201 -3.336 1 86.94 88 ASP A CA 1
ATOM 660 C C . ASP A 1 88 ? 9.234 0.711 -2.098 1 86.94 88 ASP A C 1
ATOM 662 O O . ASP A 1 88 ? 9.359 1.294 -1.018 1 86.94 88 ASP A O 1
ATOM 666 N N . ILE A 1 89 ? 8.477 -0.314 -2.213 1 85.94 89 ILE A N 1
ATOM 667 C CA . ILE A 1 89 ? 7.703 -0.834 -1.089 1 85.94 89 ILE A CA 1
ATOM 668 C C . ILE A 1 89 ? 8.648 -1.345 -0.006 1 85.94 89 ILE A C 1
ATOM 670 O O . ILE A 1 89 ? 8.273 -1.432 1.166 1 85.94 89 ILE A O 1
ATOM 674 N N . PHE A 1 90 ? 9.859 -1.668 -0.4 1 89.69 90 PHE A N 1
ATOM 675 C CA . PHE A 1 90 ? 10.797 -2.262 0.545 1 89.69 90 PHE A CA 1
ATOM 676 C C . PHE A 1 90 ? 11.68 -1.191 1.182 1 89.69 90 PHE A C 1
ATOM 678 O O . PHE A 1 90 ? 12.219 -1.393 2.27 1 89.69 90 PHE A O 1
ATOM 685 N N . PHE A 1 91 ? 11.758 -0.059 0.498 1 88.44 91 PHE A N 1
ATOM 686 C CA . PHE A 1 91 ? 12.758 0.886 0.965 1 88.44 91 PHE A CA 1
ATOM 687 C C . PHE A 1 91 ? 12.203 2.303 0.993 1 88.44 91 PHE A C 1
ATOM 689 O O . PHE A 1 91 ? 12.828 3.213 1.542 1 88.44 91 PHE A O 1
ATOM 696 N N . GLY A 1 92 ? 11.094 2.486 0.49 1 89.31 92 GLY A N 1
ATOM 697 C CA . GLY A 1 92 ? 10.578 3.834 0.302 1 89.31 92 GLY A CA 1
ATOM 698 C C . GLY A 1 92 ? 9.992 4.43 1.566 1 89.31 92 GLY A C 1
ATOM 699 O O . GLY A 1 92 ? 9.82 3.73 2.568 1 89.31 92 GLY A O 1
ATOM 700 N N . CYS A 1 93 ? 9.703 5.727 1.488 1 93 93 CYS A N 1
ATOM 701 C CA . CYS A 1 93 ? 9.102 6.484 2.58 1 93 93 CYS A CA 1
ATOM 702 C C . CYS A 1 93 ? 7.594 6.273 2.627 1 93 93 CYS A C 1
ATOM 704 O O . CYS A 1 93 ? 6.934 6.238 1.588 1 93 93 CYS A O 1
ATOM 706 N N . GLY A 1 94 ? 7.059 6.18 3.777 1 90 94 GLY A N 1
ATOM 707 C CA . GLY A 1 94 ? 5.629 6.008 3.957 1 90 94 GLY A CA 1
ATOM 708 C C . GLY A 1 94 ? 4.82 7.203 3.484 1 90 94 GLY A C 1
ATOM 709 O O . GLY A 1 94 ? 3.648 7.066 3.131 1 90 94 GLY A O 1
ATOM 710 N N . LEU A 1 95 ? 5.465 8.422 3.439 1 92.75 95 LEU A N 1
ATOM 711 C CA . LEU A 1 95 ? 4.789 9.641 3.021 1 92.75 95 LEU A CA 1
ATOM 712 C C . LEU A 1 95 ? 5.172 10.008 1.591 1 92.75 95 LEU A C 1
ATOM 714 O O . LEU A 1 95 ? 4.875 11.117 1.13 1 92.75 95 LEU A O 1
ATOM 718 N N . GLY A 1 96 ? 5.91 9.141 0.937 1 91.44 96 GLY A N 1
ATOM 719 C CA . GLY A 1 96 ? 6.199 9.312 -0.478 1 91.44 96 GLY A CA 1
ATOM 720 C C . GLY A 1 96 ? 7.324 10.289 -0.746 1 91.44 96 GLY A C 1
ATOM 721 O O . GLY A 1 96 ? 7.492 10.758 -1.873 1 91.44 96 GLY A O 1
ATOM 722 N N . LEU A 1 97 ? 8.078 10.609 0.256 1 92.62 97 LEU A N 1
ATOM 723 C CA . LEU A 1 97 ? 9.195 11.531 0.068 1 92.62 97 LEU A CA 1
ATOM 724 C C . LEU A 1 97 ? 10.352 10.844 -0.657 1 92.62 97 LEU A C 1
ATOM 726 O O . LEU A 1 97 ? 10.641 9.672 -0.406 1 92.62 97 LEU A O 1
ATOM 730 N N . LYS A 1 98 ? 11.047 11.57 -1.505 1 85.19 98 LYS A N 1
ATOM 731 C CA . LYS A 1 98 ? 12.141 11.016 -2.303 1 85.19 98 LYS A CA 1
ATOM 732 C C . LYS A 1 98 ? 13.383 10.789 -1.451 1 85.19 98 LYS A C 1
ATOM 734 O O . LYS A 1 98 ? 14.156 9.867 -1.702 1 85.19 98 LYS A O 1
ATOM 739 N N . GLN A 1 99 ? 13.602 11.742 -0.429 1 85.12 99 GLN A N 1
ATOM 740 C CA . GLN A 1 99 ? 14.805 11.672 0.397 1 85.12 99 GLN A CA 1
ATOM 741 C C . GLN A 1 99 ? 14.445 11.5 1.871 1 85.12 99 GLN A C 1
ATOM 743 O O . GLN A 1 99 ? 14.047 12.469 2.531 1 85.12 99 GLN A O 1
ATOM 748 N N . CYS A 1 100 ? 14.047 10.539 2.275 1 90.5 100 CYS A N 1
ATOM 749 C CA . CYS A 1 100 ? 13.766 10.195 3.664 1 90.5 100 CYS A CA 1
ATOM 750 C C . CYS A 1 100 ? 14.82 9.242 4.219 1 90.5 100 CYS A C 1
ATOM 752 O O . CYS A 1 100 ? 15.203 8.273 3.557 1 90.5 100 CYS A O 1
ATOM 754 N N . SER A 1 101 ? 15.414 9.664 5.395 1 89.06 101 SER A N 1
ATOM 755 C CA . SER A 1 101 ? 16.469 8.844 5.992 1 89.06 101 SER A CA 1
ATOM 756 C C . SER A 1 101 ? 16.484 8.992 7.508 1 89.06 101 SER A C 1
ATOM 758 O O . SER A 1 101 ? 15.742 9.805 8.07 1 89.06 101 SER A O 1
ATOM 760 N N . GLU A 1 102 ? 17.359 8.242 8.078 1 88.94 102 GLU A N 1
ATOM 761 C CA . GLU A 1 102 ? 17.531 8.32 9.523 1 88.94 102 GLU A CA 1
ATOM 762 C C . GLU A 1 102 ? 18.031 9.695 9.945 1 88.94 102 GLU A C 1
ATOM 764 O O . GLU A 1 102 ? 17.75 10.148 11.062 1 88.94 102 GLU A O 1
ATOM 769 N N . ILE A 1 103 ? 18.75 10.328 9.094 1 88.62 103 ILE A N 1
ATOM 770 C CA . ILE A 1 103 ? 19.359 11.617 9.414 1 88.62 103 ILE A CA 1
ATOM 771 C C . ILE A 1 103 ? 18.344 12.734 9.148 1 88.62 103 ILE A C 1
ATOM 773 O O . ILE A 1 103 ? 18.312 13.734 9.867 1 88.62 103 ILE A O 1
ATOM 777 N N . ASN A 1 104 ? 17.438 12.57 8.18 1 90.19 104 ASN A N 1
ATOM 778 C CA . ASN A 1 104 ? 16.375 13.492 7.836 1 90.19 104 ASN A CA 1
ATOM 779 C C . ASN A 1 104 ? 15.023 12.781 7.742 1 90.19 104 ASN A C 1
ATOM 781 O O . ASN A 1 104 ? 14.484 12.602 6.648 1 90.19 104 ASN A O 1
ATOM 785 N N . PRO A 1 105 ? 14.5 12.477 8.852 1 93.62 105 PRO A N 1
ATOM 786 C CA . PRO A 1 105 ? 13.305 11.625 8.883 1 93.62 105 PRO A CA 1
ATOM 787 C C . PRO A 1 105 ? 12.023 12.398 8.594 1 93.62 105 PRO A C 1
ATOM 789 O O . PRO A 1 105 ? 11.938 13.594 8.883 1 93.62 105 PRO A O 1
ATOM 792 N N . CYS A 1 106 ? 11.148 11.711 8.047 1 94.38 106 CYS A N 1
ATOM 793 C CA . CYS A 1 106 ? 9.789 12.234 8 1 94.38 106 CYS A CA 1
ATOM 794 C C . CYS A 1 106 ? 9.055 11.953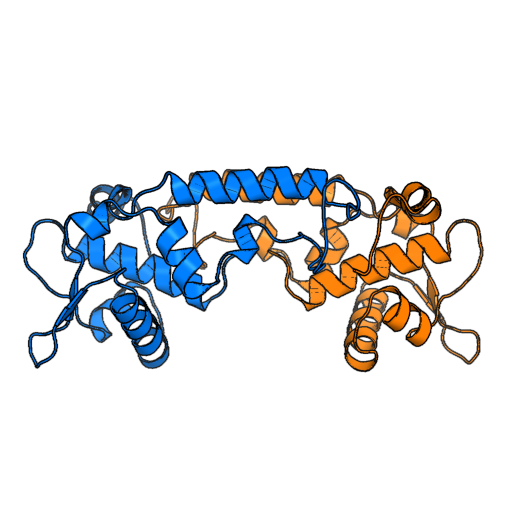 9.305 1 94.38 106 CYS A C 1
ATOM 796 O O . CYS A 1 106 ? 9.523 11.172 10.133 1 94.38 106 CYS A O 1
ATOM 798 N N . PRO A 1 107 ? 7.918 12.523 9.5 1 92.62 107 PRO A N 1
ATOM 799 C CA . PRO A 1 107 ? 7.184 12.367 10.758 1 92.62 107 PRO A CA 1
ATOM 800 C C . PRO A 1 107 ? 6.844 10.914 11.07 1 92.62 107 PRO A C 1
ATOM 802 O O . PRO A 1 107 ? 6.754 10.531 12.242 1 92.62 107 PRO A O 1
ATOM 805 N N . LEU A 1 108 ? 6.688 10.078 10.117 1 93.56 108 LEU A N 1
ATOM 806 C CA . LEU A 1 108 ? 6.305 8.688 10.352 1 93.56 108 LEU A CA 1
ATOM 807 C C . LEU A 1 108 ? 7.461 7.746 10.047 1 93.56 108 LEU A C 1
ATOM 809 O O . LEU A 1 108 ? 7.266 6.531 9.93 1 93.56 108 LEU A O 1
ATOM 813 N N . HIS A 1 109 ? 8.602 8.219 9.992 1 94.06 109 HIS A N 1
ATOM 814 C CA . HIS A 1 109 ? 9.75 7.496 9.461 1 94.06 109 HIS A CA 1
ATOM 815 C C . HIS A 1 109 ? 9.992 6.203 10.234 1 94.06 109 HIS A C 1
ATOM 817 O O . HIS A 1 109 ? 10.016 5.121 9.648 1 94.06 109 HIS A O 1
ATOM 823 N N . ASN A 1 110 ? 10.102 6.285 11.547 1 92.06 110 ASN A N 1
ATOM 824 C CA . ASN A 1 110 ? 10.5 5.137 12.352 1 92.06 110 ASN A CA 1
ATOM 825 C C . ASN A 1 110 ? 9.391 4.09 12.43 1 92.06 110 ASN A C 1
ATOM 827 O O . ASN A 1 110 ? 9.656 2.893 12.312 1 92.06 110 ASN A O 1
ATOM 831 N N . GLU A 1 111 ? 8.172 4.539 12.625 1 91 111 GLU A N 1
ATOM 832 C CA . GLU A 1 111 ? 7.047 3.609 12.688 1 91 111 GLU A CA 1
ATOM 833 C C . GLU A 1 111 ? 6.852 2.883 11.359 1 91 111 GLU A C 1
ATOM 835 O O . GLU A 1 111 ? 6.598 1.678 11.336 1 91 111 GLU A O 1
ATOM 840 N N . PHE A 1 112 ? 7.066 3.646 10.383 1 92.62 112 PHE A N 1
ATOM 841 C CA . PHE A 1 112 ? 6.8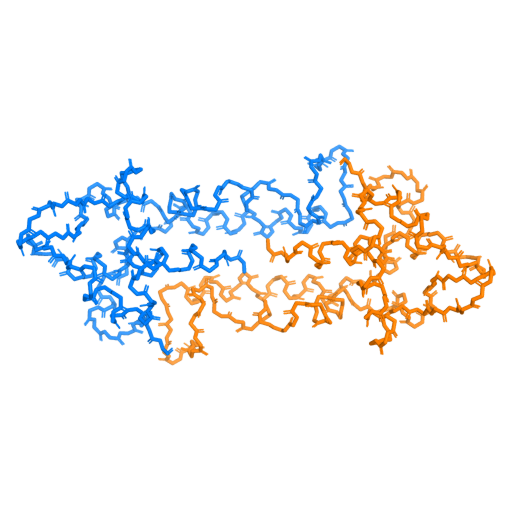48 3.059 9.062 1 92.62 112 PHE A CA 1
ATOM 842 C C . PHE A 1 112 ? 8 2.133 8.688 1 92.62 112 PHE A C 1
ATOM 844 O O . PHE A 1 112 ? 7.789 1.113 8.023 1 92.62 112 PHE A O 1
ATOM 851 N N . LYS A 1 113 ? 9.125 2.52 9.062 1 93.44 113 LYS A N 1
ATOM 852 C CA . LYS A 1 113 ? 10.289 1.679 8.797 1 93.44 113 LYS A CA 1
ATOM 853 C C . LYS A 1 113 ? 10.094 0.273 9.352 1 93.44 113 LYS A C 1
ATOM 855 O O . LYS A 1 113 ? 10.406 -0.716 8.688 1 93.44 113 LYS A O 1
ATOM 860 N N . ASP A 1 114 ? 9.625 0.205 10.523 1 93.44 114 ASP A N 1
ATOM 861 C CA . ASP A 1 114 ? 9.391 -1.086 11.164 1 93.44 114 ASP A CA 1
ATOM 862 C C . ASP A 1 114 ? 8.383 -1.919 10.367 1 93.44 114 ASP A C 1
ATOM 864 O O . ASP A 1 114 ? 8.602 -3.109 10.141 1 93.44 114 ASP A O 1
ATOM 868 N N . ILE A 1 115 ? 7.348 -1.372 10.016 1 93.25 115 ILE A N 1
ATOM 869 C CA . ILE A 1 115 ? 6.293 -2.047 9.266 1 93.25 115 ILE A CA 1
ATOM 870 C C . ILE A 1 115 ? 6.82 -2.461 7.891 1 93.25 115 ILE A C 1
ATOM 872 O O . ILE A 1 115 ? 6.617 -3.596 7.457 1 93.25 115 ILE A O 1
ATOM 876 N N . ARG A 1 116 ? 7.488 -1.561 7.223 1 93.12 116 ARG A N 1
ATOM 877 C CA . ARG A 1 116 ? 8.078 -1.822 5.91 1 93.12 116 ARG A CA 1
ATOM 878 C C . ARG A 1 116 ? 9.039 -3.01 5.969 1 93.12 116 ARG A C 1
ATOM 880 O O . ARG A 1 116 ? 9.016 -3.873 5.09 1 93.12 116 ARG A O 1
ATOM 887 N N . ASN A 1 117 ? 9.852 -3.043 7.02 1 94.62 117 ASN A N 1
ATOM 888 C CA . ASN A 1 117 ? 10.781 -4.152 7.191 1 94.62 117 ASN A CA 1
ATOM 889 C C . ASN A 1 117 ? 10.047 -5.477 7.383 1 94.62 117 ASN A C 1
ATOM 891 O O . ASN A 1 117 ? 10.477 -6.512 6.875 1 94.62 117 ASN A O 1
ATOM 895 N N . LYS A 1 118 ? 8.969 -5.461 8.062 1 93.94 118 LYS A N 1
ATOM 896 C CA . LYS A 1 118 ? 8.18 -6.672 8.281 1 93.94 118 LYS A CA 1
ATOM 897 C C . LYS A 1 118 ? 7.555 -7.16 6.973 1 93.94 118 LYS A C 1
ATOM 899 O O . LYS A 1 118 ? 7.496 -8.367 6.723 1 93.94 118 LYS A O 1
ATOM 904 N N . ILE A 1 119 ? 7.102 -6.262 6.18 1 94 119 ILE A N 1
ATOM 905 C CA . ILE A 1 119 ? 6.559 -6.613 4.871 1 94 119 ILE A CA 1
ATOM 906 C C . ILE A 1 119 ? 7.645 -7.27 4.023 1 94 119 ILE A C 1
ATOM 908 O O . ILE A 1 119 ? 7.43 -8.336 3.439 1 94 119 ILE A O 1
ATOM 912 N N . HIS A 1 120 ? 8.789 -6.629 4.023 1 94.94 120 HIS A N 1
ATOM 913 C CA . HIS A 1 120 ? 9.906 -7.152 3.246 1 94.94 120 HIS A CA 1
ATOM 914 C C . HIS A 1 120 ? 10.281 -8.555 3.705 1 94.94 120 HIS A C 1
ATOM 916 O O . HIS A 1 120 ? 10.453 -9.461 2.881 1 94.94 120 HIS A O 1
ATOM 922 N N . LEU A 1 121 ? 10.43 -8.695 4.957 1 96.06 121 LEU A N 1
ATOM 923 C CA . LEU A 1 121 ? 10.82 -9.984 5.516 1 96.06 121 LEU A CA 1
ATOM 924 C C . LEU A 1 121 ? 9.789 -11.055 5.18 1 96.06 121 LEU A C 1
ATOM 926 O O . LEU A 1 121 ? 10.148 -12.164 4.762 1 96.06 121 LEU A O 1
ATOM 930 N N . MET A 1 122 ? 8.57 -10.734 5.348 1 94.56 122 MET A N 1
ATOM 931 C CA . MET A 1 122 ? 7.492 -11.672 5.055 1 94.56 122 MET A CA 1
ATOM 932 C C . MET A 1 122 ? 7.543 -12.125 3.6 1 94.56 122 MET A C 1
ATOM 934 O O . MET A 1 122 ? 7.512 -13.32 3.314 1 94.56 122 MET A O 1
ATOM 938 N N . LEU A 1 123 ? 7.699 -11.234 2.688 1 96.38 123 LEU A N 1
ATOM 939 C CA . LEU A 1 123 ? 7.691 -11.547 1.262 1 96.38 123 LEU A CA 1
ATOM 940 C C . LEU A 1 123 ? 8.969 -12.266 0.857 1 96.38 123 LEU A C 1
ATOM 942 O O . LEU A 1 123 ? 8.953 -13.125 -0.026 1 96.38 123 LEU A O 1
ATOM 946 N N . HIS A 1 124 ? 10.047 -11.898 1.488 1 97.06 124 HIS A N 1
ATOM 947 C CA . HIS A 1 124 ? 11.344 -12.492 1.155 1 97.06 124 HIS A CA 1
ATOM 948 C C . HIS A 1 124 ? 11.445 -13.922 1.681 1 97.06 124 HIS A C 1
ATOM 950 O O . HIS A 1 124 ? 12.086 -14.766 1.056 1 97.06 124 HIS A O 1
ATOM 956 N N . GLU A 1 125 ? 10.859 -14.172 2.742 1 96.88 125 GLU A N 1
ATOM 957 C CA . GLU A 1 125 ? 10.984 -15.484 3.365 1 96.88 125 GLU A CA 1
ATOM 958 C C . GLU A 1 125 ? 9.922 -16.453 2.848 1 96.88 125 GLU A C 1
ATOM 960 O O . GLU A 1 125 ? 9.992 -17.656 3.094 1 96.88 125 GLU A O 1
ATOM 965 N N . THR A 1 126 ? 8.945 -15.969 2.174 1 96.25 126 THR A N 1
ATOM 966 C CA . THR A 1 126 ? 7.883 -16.812 1.628 1 96.25 126 THR A CA 1
ATOM 967 C C . THR A 1 126 ? 8.211 -17.219 0.196 1 96.25 126 THR A C 1
ATOM 969 O O . THR A 1 126 ? 8.312 -16.375 -0.694 1 96.25 126 THR A O 1
ATOM 972 N N . LYS A 1 127 ? 8.297 -18.516 -0.003 1 96.94 127 LYS A N 1
ATOM 973 C CA . LYS A 1 127 ? 8.594 -19.031 -1.337 1 96.94 127 LYS A CA 1
ATOM 974 C C . LYS A 1 127 ? 7.312 -19.25 -2.139 1 96.94 127 LYS A C 1
ATOM 976 O O . LYS A 1 127 ? 6.254 -19.531 -1.569 1 96.94 127 LYS A O 1
ATOM 981 N N . ILE A 1 128 ? 7.406 -19.203 -3.455 1 95.62 128 ILE A N 1
ATOM 982 C CA . ILE A 1 128 ? 6.277 -19.328 -4.375 1 95.62 128 ILE A CA 1
ATOM 983 C C . ILE A 1 128 ? 5.605 -20.672 -4.195 1 95.62 128 ILE A C 1
ATOM 985 O O . ILE A 1 128 ? 4.375 -20.766 -4.191 1 95.62 128 ILE A O 1
ATOM 989 N N . GLY A 1 129 ? 6.309 -21.703 -4.02 1 93.94 129 GLY A N 1
ATOM 990 C CA . GLY A 1 129 ? 5.77 -23.062 -3.988 1 93.94 129 GLY A CA 1
ATOM 991 C C . GLY A 1 129 ? 5.227 -23.453 -2.629 1 93.94 129 GLY A C 1
ATOM 992 O O . GLY A 1 129 ? 4.715 -24.562 -2.455 1 93.94 129 GLY A O 1
ATOM 993 N N . GLU A 1 130 ? 5.297 -22.609 -1.616 1 93.38 130 GLU A N 1
ATOM 994 C CA . GLU A 1 130 ? 5.02 -22.938 -0.223 1 93.38 130 GLU A CA 1
ATOM 995 C C . GLU A 1 130 ? 3.545 -23.281 -0.022 1 93.38 130 GLU A C 1
ATOM 997 O O . GLU A 1 130 ? 3.195 -24.031 0.89 1 93.38 130 GLU A O 1
ATOM 1002 N N . PHE A 1 131 ? 2.658 -22.844 -0.924 1 89.25 131 PHE A N 1
ATOM 1003 C CA . PHE A 1 131 ? 1.231 -22.953 -0.643 1 89.25 131 PHE A CA 1
ATOM 1004 C C . PHE A 1 131 ? 0.574 -23.969 -1.569 1 89.25 131 PHE A C 1
ATOM 1006 O O . PHE A 1 131 ? -0.642 -24.172 -1.517 1 89.25 131 PHE A O 1
ATOM 1013 N N . ASN A 1 132 ? 1.251 -24.625 -2.314 1 87.56 132 ASN A N 1
ATOM 1014 C CA . ASN A 1 132 ? 0.709 -25.5 -3.352 1 87.56 132 ASN A CA 1
ATOM 1015 C C . ASN A 1 132 ? -0.198 -26.562 -2.762 1 87.56 132 ASN A C 1
ATOM 1017 O O . ASN A 1 132 ? -1.301 -26.797 -3.262 1 87.56 132 ASN A O 1
ATOM 1021 N N . SER A 1 133 ? 0.217 -27.188 -1.734 1 84.38 133 SER A N 1
ATOM 1022 C CA . SER A 1 133 ? -0.551 -28.266 -1.131 1 84.38 133 SER A CA 1
ATOM 1023 C C . SER A 1 133 ? -1.881 -27.766 -0.582 1 84.38 133 SER A C 1
ATOM 1025 O O . SER A 1 133 ? -2.918 -28.406 -0.769 1 84.38 133 SER A O 1
ATOM 1027 N N . GLU A 1 134 ? -1.881 -26.641 0.085 1 86.81 134 GLU A N 1
ATOM 1028 C CA . GLU A 1 134 ? -3.094 -26.094 0.675 1 86.81 134 GLU A CA 1
ATOM 1029 C C . GLU A 1 134 ? -4.047 -25.578 -0.401 1 86.81 134 GLU A C 1
ATOM 1031 O O . GLU A 1 134 ? -5.266 -25.625 -0.23 1 86.81 134 GLU A O 1
ATOM 1036 N N . LEU A 1 135 ? -3.525 -25.125 -1.427 1 84.31 135 LEU A N 1
ATOM 1037 C CA . LEU A 1 135 ? -4.359 -24.703 -2.547 1 84.31 135 LEU A CA 1
ATOM 1038 C C . LEU A 1 135 ? -5.023 -25.906 -3.211 1 84.31 135 LEU A C 1
ATOM 1040 O O . LEU A 1 135 ? -6.211 -25.859 -3.545 1 84.31 135 LEU A O 1
ATOM 1044 N N . MET A 1 136 ? -4.32 -26.891 -3.254 1 78.94 136 MET A N 1
ATOM 1045 C CA . MET A 1 136 ? -4.812 -28.125 -3.867 1 78.94 136 MET A CA 1
ATOM 1046 C C . MET A 1 136 ? -5.941 -28.734 -3.037 1 78.94 136 MET A C 1
ATOM 1048 O O . MET A 1 136 ? -6.91 -29.25 -3.588 1 78.94 136 MET A O 1
ATOM 1052 N N . ASN A 1 137 ? -5.789 -28.531 -1.775 1 83.38 137 ASN A N 1
ATOM 1053 C CA . ASN A 1 137 ? -6.777 -29.141 -0.896 1 83.38 137 ASN A CA 1
ATOM 1054 C C . ASN A 1 137 ? -7.941 -28.188 -0.615 1 83.38 137 ASN A C 1
ATOM 1056 O O . ASN A 1 137 ? -8.844 -28.531 0.155 1 83.38 137 ASN A O 1
ATOM 1060 N N . GLY A 1 138 ? -7.922 -27.047 -1.199 1 82.25 138 GLY A N 1
ATOM 1061 C CA . GLY A 1 138 ? -9.039 -26.125 -1.118 1 82.25 138 GLY A CA 1
ATOM 1062 C C . GLY A 1 138 ? -9.055 -25.328 0.168 1 82.25 138 GLY A C 1
ATOM 1063 O O . GLY A 1 138 ? -10.047 -24.641 0.472 1 82.25 138 GLY A O 1
ATOM 1064 N N . MET A 1 139 ? -7.973 -25.375 0.932 1 80.56 139 MET A N 1
ATOM 1065 C CA . MET A 1 139 ? -7.879 -24.641 2.191 1 80.56 139 MET A CA 1
ATOM 1066 C C . MET A 1 139 ? -7.617 -23.156 1.938 1 80.56 139 MET A C 1
ATOM 1068 O O . MET A 1 139 ? -7.965 -22.312 2.768 1 80.56 139 MET A O 1
ATOM 1072 N N . LEU A 1 140 ? -6.984 -22.938 0.812 1 84.81 140 LEU A N 1
ATOM 1073 C CA . LEU A 1 140 ? -6.695 -21.578 0.393 1 84.81 140 LEU A CA 1
ATOM 1074 C C . LEU A 1 140 ? -7.316 -21.281 -0.968 1 84.81 140 LEU A C 1
ATOM 1076 O O . LEU A 1 140 ? -7.484 -22.188 -1.787 1 84.81 140 LEU A O 1
ATOM 1080 N N . SER A 1 141 ? -7.723 -19.969 -1.136 1 86.62 141 SER A N 1
ATOM 1081 C CA . SER A 1 141 ? -8.352 -19.609 -2.402 1 86.62 141 SER A CA 1
ATOM 1082 C C . SER A 1 141 ? -7.68 -18.391 -3.031 1 86.62 141 SER A C 1
ATOM 1084 O O . SER A 1 141 ? -7.152 -17.531 -2.324 1 86.62 141 SER A O 1
ATOM 1086 N N . LEU A 1 142 ? -7.762 -18.359 -4.375 1 86.94 142 LEU A N 1
ATOM 1087 C CA . LEU A 1 142 ? -7.152 -17.266 -5.121 1 86.94 142 LEU A CA 1
ATOM 1088 C C . LEU A 1 142 ? -8.219 -16.438 -5.832 1 86.94 142 LEU A C 1
ATOM 1090 O O . LEU A 1 142 ? -7.895 -15.469 -6.531 1 86.94 142 LEU A O 1
ATOM 1094 N N . LYS A 1 143 ? -9.367 -16.859 -5.77 1 79.88 143 LYS A N 1
ATOM 1095 C CA . LYS A 1 143 ? -10.492 -16.109 -6.332 1 79.88 143 LYS A CA 1
ATOM 1096 C C . LYS A 1 143 ? -11.695 -16.125 -5.395 1 79.88 143 LYS A C 1
ATOM 1098 O O . LYS A 1 143 ? -11.93 -17.125 -4.711 1 79.88 143 LYS A O 1
ATOM 1103 N N .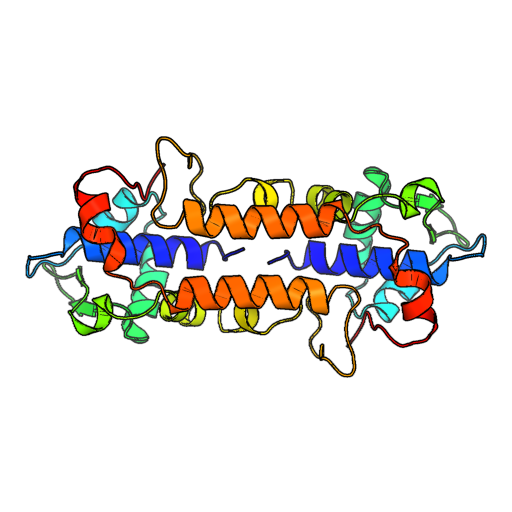 LYS A 1 144 ? -12.062 -14.945 -5.082 1 71.44 144 LYS A N 1
ATOM 1104 C CA . LYS A 1 144 ? -13.289 -14.93 -4.293 1 71.44 144 LYS A CA 1
ATOM 1105 C C . LYS A 1 144 ? -14.258 -13.867 -4.801 1 71.44 144 LYS A C 1
ATOM 1107 O O . LYS A 1 144 ? -13.836 -12.797 -5.258 1 71.44 144 LYS A O 1
ATOM 1112 N N . MET B 1 1 ? 2.482 2.029 -0.046 1 77.56 1 MET B N 1
ATOM 1113 C CA . MET B 1 1 ? 1.382 1.647 0.834 1 77.56 1 MET B CA 1
ATOM 1114 C C . MET B 1 1 ? 0.205 2.605 0.679 1 77.56 1 MET B C 1
ATOM 1116 O O . MET B 1 1 ? -0.927 2.174 0.458 1 77.56 1 MET B O 1
ATOM 1120 N N . PHE B 1 2 ? 0.373 3.859 0.789 1 88.62 2 PHE B N 1
ATOM 1121 C CA . PHE B 1 2 ? -0.668 4.859 0.584 1 88.62 2 PHE B CA 1
ATOM 1122 C C . PHE B 1 2 ? -0.724 5.293 -0.876 1 88.62 2 PHE B C 1
ATOM 1124 O O . PHE B 1 2 ? 0.287 5.25 -1.581 1 88.62 2 PHE B O 1
ATOM 1131 N N . SER B 1 3 ? -1.924 5.637 -1.299 1 91.44 3 SER B N 1
ATOM 1132 C CA . SER B 1 3 ? -2.004 6.281 -2.605 1 91.44 3 SER B CA 1
ATOM 1133 C C . SER B 1 3 ? -1.266 7.617 -2.611 1 91.44 3 SER B C 1
ATOM 1135 O O . SER B 1 3 ? -1.033 8.203 -1.554 1 91.44 3 SER B O 1
ATOM 1137 N N . LYS B 1 4 ? -0.944 8.047 -3.797 1 92.06 4 LYS B N 1
ATOM 1138 C CA . LYS B 1 4 ? -0.309 9.359 -3.924 1 92.06 4 LYS B CA 1
ATOM 1139 C C . LYS B 1 4 ? -1.184 10.453 -3.324 1 92.06 4 LYS B C 1
ATOM 1141 O O . LYS B 1 4 ? -0.679 11.367 -2.67 1 92.06 4 LYS B O 1
ATOM 1146 N N . THR B 1 5 ? -2.463 10.344 -3.59 1 95.88 5 THR B N 1
ATOM 1147 C CA . THR B 1 5 ? -3.42 11.297 -3.033 1 95.88 5 THR B CA 1
ATOM 1148 C C . THR B 1 5 ? -3.34 11.312 -1.51 1 95.88 5 THR B C 1
ATOM 1150 O O . THR B 1 5 ? -3.305 12.383 -0.897 1 95.88 5 THR B O 1
ATOM 1153 N N . CYS B 1 6 ? -3.301 10.188 -0.939 1 96.75 6 CYS B N 1
ATOM 1154 C CA . CYS B 1 6 ? -3.254 10.086 0.515 1 96.75 6 CYS B CA 1
ATOM 1155 C C . CYS B 1 6 ? -1.933 10.617 1.058 1 96.75 6 CYS B C 1
ATOM 1157 O O . CYS B 1 6 ? -1.901 11.25 2.115 1 96.75 6 CYS B O 1
ATOM 1159 N N . GLU B 1 7 ? -0.834 10.344 0.396 1 95.44 7 GLU B N 1
ATOM 1160 C CA . GLU B 1 7 ? 0.46 10.891 0.788 1 95.44 7 GLU B CA 1
ATOM 1161 C C . GLU B 1 7 ? 0.418 12.414 0.843 1 95.44 7 GLU B C 1
ATOM 1163 O O . GLU B 1 7 ? 0.831 13.016 1.836 1 95.44 7 GLU B O 1
ATOM 1168 N N . TYR B 1 8 ? -0.135 12.992 -0.169 1 96.69 8 TYR B N 1
ATOM 1169 C CA . TYR B 1 8 ? -0.255 14.445 -0.216 1 96.69 8 TYR B CA 1
ATOM 1170 C C . TYR B 1 8 ? -1.183 14.945 0.882 1 96.69 8 TYR B C 1
ATOM 1172 O O . TYR B 1 8 ? -0.928 15.992 1.485 1 96.69 8 TYR B O 1
ATOM 1180 N N . ALA B 1 9 ? -2.189 14.211 1.08 1 98.06 9 ALA B N 1
ATOM 1181 C CA . ALA B 1 9 ? -3.15 14.602 2.107 1 98.06 9 ALA B CA 1
ATOM 1182 C C . ALA B 1 9 ? -2.492 14.648 3.484 1 98.06 9 ALA B C 1
ATOM 1184 O O . ALA B 1 9 ? -2.605 15.648 4.199 1 98.06 9 ALA B O 1
ATOM 1185 N N . ILE B 1 10 ? -1.805 13.625 3.803 1 97.56 10 ILE B N 1
ATOM 1186 C CA . ILE B 1 10 ? -1.165 13.539 5.113 1 97.56 10 ILE B CA 1
ATOM 1187 C C . ILE B 1 10 ? -0.131 14.656 5.25 1 97.56 10 ILE B C 1
ATOM 1189 O O . ILE B 1 10 ? -0.119 15.375 6.25 1 97.56 10 ILE B O 1
ATOM 1193 N N . ARG B 1 11 ? 0.666 14.82 4.254 1 96.69 11 ARG B N 1
ATOM 1194 C CA . ARG B 1 11 ? 1.689 15.859 4.305 1 96.69 11 ARG B CA 1
ATOM 1195 C C . ARG B 1 11 ? 1.061 17.234 4.418 1 96.69 11 ARG B C 1
ATOM 1197 O O . ARG B 1 11 ? 1.574 18.109 5.133 1 96.69 11 ARG B O 1
ATOM 1204 N N . SER B 1 12 ? 0.015 17.438 3.727 1 97.44 12 SER B N 1
ATOM 1205 C CA . SER B 1 12 ? -0.652 18.734 3.773 1 97.44 12 SER B CA 1
ATOM 1206 C C . SER B 1 12 ? -1.203 19.016 5.168 1 97.44 12 SER B C 1
ATOM 1208 O O . SER B 1 12 ? -1.064 20.141 5.676 1 97.44 12 SER B O 1
ATOM 1210 N N . VAL B 1 13 ? -1.793 18.062 5.746 1 97.56 13 VAL B N 1
ATOM 1211 C CA . VAL B 1 13 ? -2.381 18.219 7.07 1 97.56 13 VAL B CA 1
ATOM 1212 C C . VAL B 1 13 ? -1.284 18.531 8.094 1 97.56 13 VAL B C 1
ATOM 1214 O O . VAL B 1 13 ? -1.439 19.406 8.938 1 97.56 13 VAL B O 1
ATOM 1217 N N . PHE B 1 14 ? -0.155 17.797 7.992 1 96.06 14 PHE B N 1
ATOM 1218 C CA . PHE B 1 14 ? 0.976 18.062 8.875 1 96.06 14 PHE B CA 1
ATOM 1219 C C . PHE B 1 14 ? 1.476 19.5 8.688 1 96.06 14 PHE B C 1
ATOM 1221 O O . PHE B 1 14 ? 1.775 20.188 9.664 1 96.06 14 PHE B O 1
ATOM 1228 N N . PHE B 1 15 ? 1.549 19.938 7.48 1 95.69 15 PHE B N 1
ATOM 1229 C CA . PHE B 1 15 ? 2.039 21.281 7.168 1 95.69 15 PHE B CA 1
ATOM 1230 C C . PHE B 1 15 ? 1.122 22.344 7.758 1 95.69 15 PHE B C 1
ATOM 1232 O O . PHE B 1 15 ? 1.589 23.281 8.398 1 95.69 15 PHE B O 1
ATOM 1239 N N . ILE B 1 16 ? -0.127 22.141 7.547 1 96.25 16 ILE B N 1
ATOM 1240 C CA . ILE B 1 16 ? -1.109 23.094 8.055 1 96.25 16 ILE B CA 1
ATOM 1241 C C . ILE B 1 16 ? -1.047 23.141 9.578 1 96.25 16 ILE B C 1
ATOM 1243 O O . ILE B 1 16 ? -1.038 24.219 10.172 1 96.25 16 ILE B O 1
ATOM 1247 N N . ALA B 1 17 ? -1.042 21.938 10.164 1 94.5 17 ALA B N 1
ATOM 1248 C CA . ALA B 1 17 ? -0.958 21.859 11.625 1 94.5 17 ALA B CA 1
ATOM 1249 C C . ALA B 1 17 ? 0.248 22.641 12.148 1 94.5 17 ALA B C 1
ATOM 1251 O O . ALA B 1 17 ? 0.128 23.422 13.086 1 94.5 17 ALA B O 1
ATOM 1252 N N . HIS B 1 18 ? 1.366 22.422 11.531 1 92.06 18 HIS B N 1
ATOM 1253 C CA . HIS B 1 18 ? 2.613 23.078 11.922 1 92.06 18 HIS B CA 1
ATOM 1254 C C . HIS B 1 18 ? 2.527 24.594 11.758 1 92.06 18 HIS B C 1
ATOM 1256 O O . HIS B 1 18 ? 2.916 25.328 12.656 1 92.06 18 HIS B O 1
ATOM 1262 N N . ARG B 1 19 ? 1.985 24.984 10.648 1 91.06 19 ARG B N 1
ATOM 1263 C CA . ARG B 1 19 ? 1.972 26.406 10.305 1 91.06 19 ARG B CA 1
ATOM 1264 C C . ARG B 1 19 ? 0.966 27.172 11.156 1 91.06 19 ARG B C 1
ATOM 1266 O O . ARG B 1 19 ? 1.139 28.359 11.406 1 91.06 19 ARG B O 1
ATOM 1273 N N . THR B 1 20 ? -0.019 26.453 11.625 1 87.88 20 THR B N 1
ATOM 1274 C CA . THR B 1 20 ? -1.078 27.156 12.352 1 87.88 20 THR B CA 1
ATOM 1275 C C . THR B 1 20 ? -0.978 26.875 13.844 1 87.88 20 THR B C 1
ATOM 1277 O O . THR B 1 20 ? -1.84 27.281 14.617 1 87.88 20 THR B O 1
ATOM 1280 N N . ALA B 1 21 ? 0.055 26.172 14.195 1 81.69 21 ALA B N 1
ATOM 1281 C CA . ALA B 1 21 ? 0.256 25.859 15.609 1 81.69 21 ALA B CA 1
ATOM 1282 C C . ALA B 1 21 ? 0.418 27.141 16.422 1 81.69 21 ALA B C 1
ATOM 1284 O O . ALA B 1 21 ? 1.254 27.984 16.094 1 81.69 21 ALA B O 1
ATOM 1285 N N . GLY B 1 22 ? -0.355 27.25 17.422 1 72.81 22 GLY B N 1
ATOM 1286 C CA . GLY B 1 22 ? -0.222 28.359 18.359 1 72.81 22 GLY B CA 1
ATOM 1287 C C . GLY B 1 22 ? -0.718 29.672 17.797 1 72.81 22 GLY B C 1
ATOM 1288 O O . GLY B 1 22 ? -0.576 30.719 18.422 1 72.81 22 GLY B O 1
ATOM 1289 N N . GLN B 1 23 ? -1.079 29.734 16.594 1 71.19 23 GLN B N 1
ATOM 1290 C CA . GLN B 1 23 ? -1.565 30.969 16 1 71.19 23 GLN B CA 1
ATOM 1291 C C . GLN B 1 23 ? -2.951 30.781 15.391 1 71.19 23 GLN B C 1
ATOM 1293 O O . GLN B 1 23 ? -3.387 29.656 15.164 1 71.19 23 GLN B O 1
ATOM 1298 N N . SER B 1 24 ? -3.727 31.781 15.469 1 70.12 24 SER B N 1
ATOM 1299 C CA . SER B 1 24 ? -5.023 31.797 14.797 1 70.12 24 SER B CA 1
ATOM 1300 C C . SER B 1 24 ? -4.863 31.984 13.289 1 70.12 24 SER B C 1
ATOM 1302 O O . SER B 1 24 ? -5.75 32.531 12.625 1 70.12 24 SER B O 1
ATOM 1304 N N . GLY B 1 25 ? -3.838 31.422 12.734 1 84.06 25 GLY B N 1
ATOM 1305 C CA . GLY B 1 25 ? -3.605 31.688 11.328 1 84.06 25 GLY B CA 1
ATOM 1306 C C . GLY B 1 25 ? -4.148 30.609 10.414 1 84.06 25 GLY B C 1
ATOM 1307 O O . GLY B 1 25 ? -4.738 29.625 10.883 1 84.06 25 GLY B O 1
ATOM 1308 N N . ARG B 1 26 ? -4.332 30.984 9.102 1 93.5 26 ARG B N 1
ATOM 1309 C CA . ARG B 1 26 ? -4.738 30.141 7.988 1 93.5 26 ARG B CA 1
ATOM 1310 C C . ARG B 1 26 ? -3.646 30.078 6.926 1 93.5 26 ARG B C 1
ATOM 1312 O O . ARG B 1 26 ? -2.865 31.016 6.77 1 93.5 26 ARG B O 1
ATOM 1319 N N . VAL B 1 27 ? -3.639 28.984 6.312 1 95.19 27 VAL B N 1
ATOM 1320 C CA . VAL B 1 27 ? -2.619 28.797 5.285 1 95.19 27 VAL B CA 1
ATOM 1321 C C . VAL B 1 27 ? -3.285 28.625 3.922 1 95.19 27 VAL B C 1
ATOM 1323 O O . VAL B 1 27 ? -4.219 27.828 3.777 1 95.19 27 VAL B O 1
ATOM 1326 N N . GLY B 1 28 ? -2.779 29.375 2.926 1 95.62 28 GLY B N 1
ATOM 1327 C CA . GLY B 1 28 ? -3.338 29.281 1.587 1 95.62 28 GLY B CA 1
ATOM 1328 C C . GLY B 1 28 ? -2.84 28.062 0.822 1 95.62 28 GLY B C 1
ATOM 1329 O O . GLY B 1 28 ? -1.785 27.516 1.142 1 95.62 28 GLY B O 1
ATOM 1330 N N . ILE B 1 29 ? -3.588 27.703 -0.19 1 95.12 29 ILE B N 1
ATOM 1331 C CA . ILE B 1 29 ? -3.316 26.516 -0.991 1 95.12 29 ILE B CA 1
ATOM 1332 C C . ILE B 1 29 ? -1.932 26.625 -1.627 1 95.12 29 ILE B C 1
ATOM 1334 O O . ILE B 1 29 ? -1.191 25.656 -1.692 1 95.12 29 ILE B O 1
ATOM 1338 N N . LYS B 1 30 ? -1.567 27.766 -2.154 1 95.19 30 LYS B N 1
ATOM 1339 C CA . LYS B 1 30 ? -0.275 27.969 -2.801 1 95.19 30 LYS B CA 1
ATOM 1340 C C . LYS B 1 30 ? 0.873 27.703 -1.83 1 95.19 30 LYS B C 1
ATOM 1342 O O . LYS B 1 30 ? 1.851 27.047 -2.18 1 95.19 30 LYS B O 1
ATOM 1347 N N . GLU B 1 31 ? 0.756 28.266 -0.708 1 95.56 31 GLU B N 1
ATOM 1348 C CA . GLU B 1 31 ? 1.783 28.078 0.312 1 95.56 31 GLU B CA 1
ATOM 1349 C C . GLU B 1 31 ? 1.921 26.594 0.688 1 95.56 31 GLU B C 1
ATOM 1351 O O . GLU B 1 31 ? 3.035 26.094 0.84 1 95.56 31 GLU B O 1
ATOM 1356 N N . ILE B 1 32 ? 0.815 25.938 0.869 1 96.56 32 ILE B N 1
ATOM 1357 C CA . ILE B 1 32 ? 0.833 24.516 1.206 1 96.56 32 ILE B CA 1
ATOM 1358 C C . ILE B 1 32 ? 1.5 23.734 0.082 1 96.56 32 ILE B C 1
ATOM 1360 O O . ILE B 1 32 ? 2.367 22.891 0.334 1 96.56 32 ILE B O 1
ATOM 1364 N N . ALA B 1 33 ? 1.107 23.984 -1.164 1 96.62 33 ALA B N 1
ATOM 1365 C CA . ALA B 1 33 ? 1.65 23.281 -2.32 1 96.62 33 ALA B CA 1
ATOM 1366 C C . ALA B 1 33 ? 3.168 23.422 -2.383 1 96.62 33 ALA B C 1
ATOM 1368 O O . ALA B 1 33 ? 3.879 22.422 -2.58 1 96.62 33 ALA B O 1
ATOM 1369 N N . VAL B 1 34 ? 3.684 24.594 -2.184 1 94.94 34 VAL B N 1
ATOM 1370 C CA . VAL B 1 34 ? 5.121 24.844 -2.182 1 94.94 34 VAL B CA 1
ATOM 1371 C C . VAL B 1 34 ? 5.773 24.141 -1 1 94.94 34 VAL B C 1
ATOM 1373 O O . VAL B 1 34 ? 6.84 23.531 -1.142 1 94.94 34 VAL B O 1
ATOM 1376 N N . GLY B 1 35 ? 5.148 24.156 0.102 1 94.38 35 GLY B N 1
ATOM 1377 C CA . GLY B 1 35 ? 5.691 23.609 1.333 1 94.38 35 GLY B CA 1
ATOM 1378 C C . GLY B 1 35 ? 5.875 22.109 1.279 1 94.38 35 GLY B C 1
ATOM 1379 O O . GLY B 1 35 ? 6.758 21.562 1.94 1 94.38 35 GLY B O 1
ATOM 1380 N N . ILE B 1 36 ? 4.996 21.453 0.515 1 94.5 36 ILE B N 1
ATOM 1381 C CA . ILE B 1 36 ? 5.105 20 0.495 1 94.5 36 ILE B CA 1
ATOM 1382 C C . ILE B 1 36 ? 5.457 19.531 -0.914 1 94.5 36 ILE B C 1
ATOM 1384 O O . ILE B 1 36 ? 5.418 18.328 -1.201 1 94.5 36 ILE B O 1
ATOM 1388 N N . ASP B 1 37 ? 5.785 20.391 -1.84 1 93.25 37 ASP B N 1
ATOM 1389 C CA . ASP B 1 37 ? 6.207 20.078 -3.205 1 93.25 37 ASP B CA 1
ATOM 1390 C C . ASP B 1 37 ? 5.133 19.297 -3.945 1 93.25 37 ASP B C 1
ATOM 1392 O O . ASP B 1 37 ? 5.402 18.203 -4.461 1 93.25 37 ASP B O 1
ATOM 1396 N N . SER B 1 38 ? 3.98 19.844 -4.047 1 94.5 38 SER B N 1
ATOM 1397 C CA . SER B 1 38 ? 2.848 19.234 -4.734 1 94.5 38 SER B CA 1
ATOM 1398 C C . SER B 1 38 ? 2.258 20.172 -5.773 1 94.5 38 SER B C 1
ATOM 1400 O O . SER B 1 38 ? 2.262 21.391 -5.582 1 94.5 38 SER B O 1
ATOM 1402 N N . PRO B 1 39 ? 1.75 19.594 -6.832 1 94.31 39 PRO B N 1
ATOM 1403 C CA . PRO B 1 39 ? 1.003 20.453 -7.758 1 94.31 39 PRO B CA 1
ATOM 1404 C C . PRO B 1 39 ? -0.227 21.078 -7.109 1 94.31 39 PRO B C 1
ATOM 1406 O O . PRO B 1 39 ? -0.98 20.391 -6.41 1 94.31 39 PRO B O 1
ATOM 1409 N N . GLU B 1 40 ? -0.419 22.359 -7.41 1 95.38 40 GLU B N 1
ATOM 1410 C CA . GLU B 1 40 ? -1.449 23.141 -6.734 1 95.38 40 GLU B CA 1
ATOM 1411 C C . GLU B 1 40 ? -2.846 22.656 -7.102 1 95.38 40 GLU B C 1
ATOM 1413 O O . GLU B 1 40 ? -3.682 22.422 -6.227 1 95.38 40 GLU B O 1
ATOM 1418 N N . PRO B 1 41 ? -3.15 22.469 -8.367 1 94.44 41 PRO B N 1
ATOM 1419 C CA . PRO B 1 41 ? -4.516 22.047 -8.695 1 94.44 41 PRO B CA 1
ATOM 1420 C C . PRO B 1 41 ? -4.898 20.719 -8.062 1 94.44 41 PRO B C 1
ATOM 1422 O O . PRO B 1 41 ? -6.035 20.531 -7.621 1 94.44 41 PRO B O 1
ATOM 1425 N N . PHE B 1 42 ? -4 19.797 -8.047 1 94.38 42 PHE B N 1
ATOM 1426 C CA . PHE B 1 42 ? -4.215 18.484 -7.441 1 94.38 42 PHE B CA 1
ATOM 1427 C C . PHE B 1 42 ? -4.426 18.609 -5.938 1 94.38 42 PHE B C 1
ATOM 1429 O O . PHE B 1 42 ? -5.332 17.984 -5.379 1 94.38 42 PHE B O 1
ATOM 1436 N N . LEU B 1 43 ? -3.758 19.469 -5.359 1 96.75 43 LEU B N 1
ATOM 1437 C CA . LEU B 1 43 ? -3.826 19.672 -3.916 1 96.75 43 LEU B CA 1
ATOM 1438 C C . LEU B 1 43 ? -5.125 20.359 -3.521 1 96.75 43 LEU B C 1
ATOM 1440 O O . LEU B 1 43 ? -5.695 20.078 -2.469 1 96.75 43 LEU B O 1
ATOM 1444 N N . ALA B 1 44 ? -5.523 21.25 -4.336 1 96.06 44 ALA B N 1
ATOM 1445 C CA . ALA B 1 44 ? -6.758 21.984 -4.055 1 96.06 44 ALA B CA 1
ATOM 1446 C C . ALA B 1 44 ? -7.934 21.016 -3.898 1 96.06 44 ALA B C 1
ATOM 1448 O O . ALA B 1 44 ? -8.727 21.141 -2.961 1 96.06 44 ALA B O 1
ATOM 1449 N N . LYS B 1 45 ? -8.023 20.094 -4.742 1 96.75 45 LYS B N 1
ATOM 1450 C CA . LYS B 1 45 ? -9.094 19.094 -4.68 1 96.75 45 LYS B CA 1
ATOM 1451 C C . LYS B 1 45 ? -8.992 18.266 -3.412 1 96.75 45 LYS B C 1
ATOM 1453 O O . LYS B 1 45 ? -10.008 17.969 -2.77 1 96.75 45 LYS B O 1
ATOM 1458 N N . ILE B 1 46 ? -7.855 17.859 -3.092 1 98 46 ILE B N 1
ATOM 1459 C CA . ILE B 1 46 ? -7.617 17.062 -1.902 1 98 46 ILE B CA 1
ATOM 1460 C C . ILE B 1 46 ? -8.055 17.828 -0.657 1 98 46 ILE B C 1
ATOM 1462 O O . ILE B 1 46 ? -8.789 17.297 0.18 1 98 46 ILE B O 1
ATOM 1466 N N . LEU B 1 47 ? -7.676 19.078 -0.568 1 98 47 LEU B N 1
ATOM 1467 C CA . LEU B 1 47 ? -7.949 19.891 0.616 1 98 47 LEU B CA 1
ATOM 1468 C C . LEU B 1 47 ? -9.438 20.219 0.711 1 98 47 LEU B C 1
ATOM 1470 O O . LEU B 1 47 ? -9.992 20.266 1.809 1 98 47 LEU B O 1
ATOM 1474 N N . GLN B 1 48 ? -10 20.438 -0.397 1 97.12 48 GLN B N 1
ATOM 1475 C CA . GLN B 1 48 ? -11.438 20.672 -0.399 1 97.12 48 GLN B CA 1
ATOM 1476 C C . GLN B 1 48 ? -12.203 19.453 0.103 1 97.12 48 GLN B C 1
ATOM 1478 O O . GLN B 1 48 ? -13.156 19.578 0.87 1 97.12 48 GLN B O 1
ATOM 1483 N N . ASP B 1 49 ? -11.812 18.344 -0.346 1 97.75 49 ASP B N 1
ATOM 1484 C CA . ASP B 1 49 ? -12.445 17.109 0.09 1 97.75 49 ASP B CA 1
ATOM 1485 C C . ASP B 1 49 ? -12.234 16.875 1.584 1 97.75 49 ASP B C 1
ATOM 1487 O O . ASP B 1 49 ? -13.164 16.484 2.297 1 97.75 49 ASP B O 1
ATOM 1491 N N . LEU B 1 50 ? -11.055 17.109 2.064 1 98.25 50 LEU B N 1
ATOM 1492 C CA . LEU B 1 50 ? -10.75 16.969 3.484 1 98.25 50 LEU B CA 1
ATOM 1493 C C . LEU B 1 50 ? -11.57 17.938 4.32 1 98.25 50 LEU B C 1
ATOM 1495 O O . LEU B 1 50 ? -11.992 17.609 5.434 1 98.25 50 LEU B O 1
ATOM 1499 N N . SER B 1 51 ? -11.719 19.125 3.805 1 97.88 51 SER B N 1
ATOM 1500 C CA . SER B 1 51 ? -12.531 20.125 4.496 1 97.88 51 SER B CA 1
ATOM 1501 C C . SER B 1 51 ? -13.992 19.688 4.574 1 97.88 51 SER B C 1
ATOM 1503 O O . SER B 1 51 ? -14.617 19.797 5.629 1 97.88 51 SER B O 1
ATOM 1505 N N . ARG B 1 52 ? -14.461 19.172 3.502 1 97.25 52 ARG B N 1
ATOM 1506 C CA . ARG B 1 52 ? -15.836 18.688 3.467 1 97.25 52 ARG B CA 1
ATOM 1507 C C . ARG B 1 52 ? -16.031 17.562 4.469 1 97.25 52 ARG B C 1
ATOM 1509 O O . ARG B 1 52 ? -17.109 17.453 5.082 1 97.25 52 ARG B O 1
ATOM 1516 N N . LYS B 1 53 ? -15.031 16.812 4.695 1 96.94 53 LYS B N 1
ATOM 1517 C CA . LYS B 1 53 ? -15.117 15.656 5.578 1 96.94 53 LYS B CA 1
ATOM 1518 C C . LYS B 1 53 ? -14.742 16.031 7.012 1 96.94 53 LYS B C 1
ATOM 1520 O O . LYS B 1 53 ? -14.68 15.156 7.883 1 96.94 53 LYS B O 1
ATOM 1525 N N . GLY B 1 54 ? -14.406 17.234 7.277 1 96.25 54 GLY B N 1
ATOM 1526 C CA . GLY B 1 54 ? -14.203 17.766 8.617 1 96.25 54 GLY B CA 1
ATOM 1527 C C . GLY B 1 54 ? -12.82 17.484 9.172 1 96.25 54 GLY B C 1
ATOM 1528 O O . GLY B 1 54 ? -12.586 17.594 10.375 1 96.25 54 GLY B O 1
ATOM 1529 N N . ILE B 1 55 ? -11.93 17.109 8.328 1 97.25 55 ILE B N 1
ATOM 1530 C CA . ILE B 1 55 ? -10.57 16.797 8.758 1 97.25 55 ILE B CA 1
ATOM 1531 C C . ILE B 1 55 ? -9.773 18.078 8.938 1 97.25 55 ILE B C 1
ATOM 1533 O O . ILE B 1 55 ? -8.992 18.219 9.875 1 97.25 55 ILE B O 1
ATOM 1537 N N . VAL B 1 56 ? -9.969 19.031 8.039 1 97.25 56 VAL B N 1
ATOM 1538 C CA . VAL B 1 56 ? -9.406 20.359 8.141 1 97.25 56 VAL B CA 1
ATOM 1539 C C . VAL B 1 56 ? -10.516 21.406 8.062 1 97.25 56 VAL B C 1
ATOM 1541 O O . VAL B 1 56 ? -11.609 21.125 7.559 1 97.25 56 VAL B O 1
ATOM 1544 N N . GLN B 1 57 ? -10.195 22.516 8.562 1 96.06 57 GLN B N 1
ATOM 1545 C CA . GLN B 1 57 ? -11.125 23.641 8.445 1 96.06 57 GLN B CA 1
ATOM 1546 C C . GLN B 1 57 ? -10.695 24.594 7.344 1 96.06 57 GLN B C 1
ATOM 1548 O O . GLN B 1 57 ? -9.516 24.641 6.977 1 96.06 57 GLN B O 1
ATOM 1553 N N . SER B 1 58 ? -11.695 25.297 6.785 1 96.31 58 SER B N 1
ATOM 1554 C CA . SER B 1 58 ? -11.391 26.234 5.707 1 96.31 58 SER B CA 1
ATOM 1555 C C . SER B 1 58 ? -12.242 27.484 5.812 1 96.31 58 SER B C 1
ATOM 1557 O O . SER B 1 58 ? -13.367 27.438 6.312 1 96.31 58 SER B O 1
ATOM 1559 N N . THR B 1 59 ? -11.625 28.562 5.469 1 93.38 59 THR B N 1
ATOM 1560 C CA . THR B 1 59 ? -12.32 29.844 5.328 1 93.38 59 THR B CA 1
ATOM 1561 C C . THR B 1 59 ? -12.133 30.406 3.924 1 93.38 59 THR B C 1
ATOM 1563 O O . THR B 1 59 ? -11.031 30.328 3.361 1 93.38 59 THR B O 1
ATOM 1566 N N . LYS B 1 60 ? -13.219 30.953 3.361 1 89.81 60 LYS B N 1
ATOM 1567 C CA . LYS B 1 60 ? -13.164 31.5 2.01 1 89.81 60 LYS B CA 1
ATOM 1568 C C . LYS B 1 60 ? -12.766 32.969 2.033 1 89.81 60 LYS B C 1
ATOM 1570 O O . LYS B 1 60 ? -12.914 33.656 3.057 1 89.81 60 LYS B O 1
ATOM 1575 N N . GLY B 1 61 ? -12.258 33.5 0.913 1 85.69 61 GLY B N 1
ATOM 1576 C CA . GLY B 1 61 ? -11.984 34.906 0.749 1 85.69 61 GLY B CA 1
ATOM 1577 C C . GLY B 1 61 ? -10.508 35.219 0.654 1 85.69 61 GLY B C 1
ATOM 1578 O O . GLY B 1 61 ? -9.664 34.344 0.831 1 85.69 61 GLY B O 1
ATOM 1579 N N . PRO B 1 62 ? -10.133 36.469 0.382 1 84.12 62 PRO B N 1
ATOM 1580 C CA . PRO B 1 62 ? -8.75 36.875 0.173 1 84.12 62 PRO B CA 1
ATOM 1581 C C . PRO B 1 62 ? -7.84 36.562 1.352 1 84.12 62 PRO B C 1
ATOM 1583 O O . PRO B 1 62 ? -6.641 36.312 1.165 1 84.12 62 PRO B O 1
ATOM 1586 N N . ASN B 1 63 ? -8.398 36.531 2.559 1 85.12 63 ASN B N 1
ATOM 1587 C CA . ASN B 1 63 ? -7.609 36.156 3.73 1 85.12 63 ASN B CA 1
ATOM 1588 C C . ASN B 1 63 ? -7.969 34.75 4.227 1 85.12 63 ASN B C 1
ATOM 1590 O O . ASN B 1 63 ? -7.742 34.438 5.391 1 85.12 63 ASN B O 1
ATOM 1594 N N . GLY B 1 64 ? -8.461 34.062 3.297 1 92.06 64 GLY B N 1
ATOM 1595 C CA . GLY B 1 64 ? -8.867 32.719 3.693 1 92.06 64 GLY B CA 1
ATOM 1596 C C . GLY B 1 64 ? -7.742 31.703 3.605 1 92.06 64 GLY B C 1
ATOM 1597 O O . GLY B 1 64 ? -6.57 32.062 3.525 1 92.06 64 GLY B O 1
ATOM 1598 N N . GLY B 1 65 ? -8.117 30.438 3.906 1 95.88 65 GLY B N 1
ATOM 1599 C CA . GLY B 1 65 ? -7.156 29.344 3.912 1 95.88 65 GLY B CA 1
ATOM 1600 C C . GLY B 1 65 ? -7.582 28.188 4.793 1 95.88 65 GLY B C 1
ATOM 1601 O O . GLY B 1 65 ? -8.75 28.078 5.176 1 95.88 65 GLY B O 1
ATOM 1602 N N . PHE B 1 66 ? -6.656 27.391 4.977 1 97.25 66 PHE B N 1
ATOM 1603 C CA . PHE B 1 66 ? -6.91 26.172 5.73 1 97.25 66 PHE B CA 1
ATOM 1604 C C . PHE B 1 66 ? -6.254 26.234 7.105 1 97.25 66 PHE B C 1
ATOM 1606 O O . PHE B 1 66 ? -5.207 26.859 7.27 1 97.25 66 PHE B O 1
ATOM 1613 N N . TYR B 1 67 ? -6.891 25.594 8.031 1 96.44 67 TYR B N 1
ATOM 1614 C CA . TYR B 1 67 ? -6.344 25.5 9.375 1 96.44 67 TYR B CA 1
ATOM 1615 C C . TYR B 1 67 ? -6.887 24.281 10.102 1 96.44 67 TYR B C 1
ATOM 1617 O O . TYR B 1 67 ? -7.805 23.609 9.609 1 96.44 67 TYR B O 1
ATOM 1625 N N . LEU B 1 68 ? -6.238 23.922 11.211 1 95.31 68 LEU B N 1
ATOM 1626 C CA . LEU B 1 68 ? -6.719 22.859 12.086 1 95.31 68 LEU B CA 1
ATOM 1627 C C . LEU B 1 68 ? -7.109 23.422 13.445 1 95.31 68 LEU B C 1
ATOM 1629 O O . LEU B 1 68 ? -6.363 24.203 14.039 1 95.31 68 LEU B O 1
ATOM 1633 N N . ASP B 1 69 ? -8.281 23.062 13.922 1 92.75 69 ASP B N 1
ATOM 1634 C CA . ASP B 1 69 ? -8.664 23.422 15.281 1 92.75 69 ASP B CA 1
ATOM 1635 C C . ASP B 1 69 ? -8.18 22.375 16.281 1 92.75 69 ASP B C 1
ATOM 1637 O O . ASP B 1 69 ? -7.566 21.375 15.891 1 92.75 69 ASP B O 1
ATOM 1641 N N . ASP B 1 70 ? -8.453 22.562 17.578 1 92.12 70 ASP B N 1
ATOM 1642 C CA . ASP B 1 70 ? -7.961 21.688 18.625 1 92.12 70 ASP B CA 1
ATOM 1643 C C . ASP B 1 70 ? -8.5 20.266 18.469 1 92.12 70 ASP B C 1
ATOM 1645 O O . ASP B 1 70 ? -7.777 19.297 18.688 1 92.12 70 ASP B O 1
ATOM 1649 N N . ALA B 1 71 ? -9.734 20.172 18.156 1 93.62 71 ALA B N 1
ATOM 1650 C CA . ALA B 1 71 ? -10.344 18.875 17.953 1 93.62 71 ALA B CA 1
ATOM 1651 C C . ALA B 1 71 ? -9.672 18.125 16.797 1 93.62 71 ALA B C 1
ATOM 1653 O O . ALA B 1 71 ? -9.43 16.906 16.906 1 93.62 71 ALA B O 1
ATOM 1654 N N . SER B 1 72 ? -9.305 18.812 15.727 1 94.44 72 SER B N 1
ATOM 1655 C CA . SER B 1 72 ? -8.656 18.203 14.57 1 94.44 72 SER B CA 1
ATOM 1656 C C . SER B 1 72 ? -7.246 17.734 14.922 1 94.44 72 SER B C 1
ATOM 1658 O O . SER B 1 72 ? -6.785 16.703 14.414 1 94.44 72 SER B O 1
ATOM 1660 N N . LEU B 1 73 ? -6.59 18.469 15.766 1 95.38 73 LEU B N 1
ATOM 1661 C CA . LEU B 1 73 ? -5.23 18.125 16.172 1 95.38 73 LEU B CA 1
ATOM 1662 C C . LEU B 1 73 ? -5.223 16.812 16.938 1 95.38 73 LEU B C 1
ATOM 1664 O O . LEU B 1 73 ? -4.23 16.078 16.922 1 95.38 73 LEU B O 1
ATOM 1668 N N . GLU B 1 74 ? -6.332 16.453 17.594 1 96 74 GLU B N 1
ATOM 1669 C CA . GLU B 1 74 ? -6.434 15.258 18.406 1 96 74 GLU B CA 1
ATOM 1670 C C . GLU B 1 74 ? -6.91 14.062 17.594 1 96 74 GLU B C 1
ATOM 1672 O O . GLU B 1 74 ? -6.91 12.93 18.078 1 96 74 GLU B O 1
ATOM 1677 N N . ARG B 1 75 ? -7.203 14.289 16.359 1 96.75 75 ARG B N 1
ATOM 1678 C CA . ARG B 1 75 ? -7.676 13.211 15.508 1 96.75 75 ARG B CA 1
ATOM 1679 C C . ARG B 1 75 ? -6.531 12.281 15.109 1 96.75 75 ARG B C 1
ATOM 1681 O O . ARG B 1 75 ? -5.418 12.742 14.844 1 96.75 75 ARG B O 1
ATOM 1688 N N . PRO B 1 76 ? -6.852 11.039 14.984 1 98.12 76 PRO B N 1
ATOM 1689 C CA . PRO B 1 76 ? -5.828 10.094 14.523 1 98.12 76 PRO B CA 1
ATOM 1690 C C . PRO B 1 76 ? -5.555 10.195 13.023 1 98.12 76 PRO B C 1
ATOM 1692 O O . PRO B 1 76 ? -6.445 10.578 12.258 1 98.12 76 PRO B O 1
ATOM 1695 N N . LEU B 1 77 ? -4.406 9.797 12.617 1 97.62 77 LEU B N 1
ATOM 1696 C CA . LEU B 1 77 ? -4.031 9.797 11.211 1 97.62 77 LEU B CA 1
ATOM 1697 C C . LEU B 1 77 ? -4.922 8.844 10.414 1 97.62 77 LEU B C 1
ATOM 1699 O O . LEU B 1 77 ? -5.129 9.039 9.211 1 97.62 77 LEU B O 1
ATOM 1703 N N . SER B 1 78 ? -5.438 7.793 11.086 1 97.75 78 SER B N 1
ATOM 1704 C CA . SER B 1 78 ? -6.312 6.844 10.406 1 97.75 78 SER B CA 1
ATOM 1705 C C . SER B 1 78 ? -7.535 7.539 9.812 1 97.75 78 SER B C 1
ATOM 1707 O O . SER B 1 78 ? -8.086 7.098 8.805 1 97.75 78 SER B O 1
ATOM 1709 N N . ASP B 1 79 ? -7.918 8.672 10.43 1 97.88 79 ASP B N 1
ATOM 1710 C CA . ASP B 1 79 ? -9.062 9.414 9.906 1 97.88 79 ASP B CA 1
ATOM 1711 C C . ASP B 1 79 ? -8.75 10.008 8.539 1 97.88 79 ASP B C 1
ATOM 1713 O O . ASP B 1 79 ? -9.617 10.062 7.664 1 97.88 79 ASP B O 1
ATOM 1717 N N . ILE B 1 80 ? -7.52 10.484 8.344 1 98 80 ILE B N 1
ATOM 1718 C CA . ILE B 1 80 ? -7.109 11.047 7.062 1 98 80 ILE B CA 1
ATOM 1719 C C . ILE B 1 80 ? -7.086 9.945 6.004 1 98 80 ILE B C 1
ATOM 1721 O O . ILE B 1 80 ? -7.633 10.109 4.914 1 98 80 ILE B O 1
ATOM 1725 N N . VAL B 1 81 ? -6.508 8.836 6.371 1 97.25 81 VAL B N 1
ATOM 1726 C CA . VAL B 1 81 ? -6.375 7.723 5.438 1 97.25 81 VAL B CA 1
ATOM 1727 C C . VAL B 1 81 ? -7.758 7.215 5.035 1 97.25 81 VAL B C 1
ATOM 1729 O O . VAL B 1 81 ? -8.039 7.031 3.85 1 97.25 81 VAL B O 1
ATOM 1732 N N . ALA B 1 82 ? -8.633 7.027 6.004 1 96.94 82 ALA B N 1
ATOM 1733 C CA . ALA B 1 82 ? -9.984 6.566 5.727 1 96.94 82 ALA B CA 1
ATOM 1734 C C . ALA B 1 82 ? -10.719 7.547 4.812 1 96.94 82 ALA B C 1
ATOM 1736 O O . ALA B 1 82 ? -11.461 7.133 3.914 1 96.94 82 ALA B O 1
ATOM 1737 N N . ALA B 1 83 ? -10.484 8.766 5.004 1 97.12 83 ALA B N 1
ATOM 1738 C CA . ALA B 1 83 ? -11.164 9.797 4.234 1 97.12 83 ALA B CA 1
ATOM 1739 C C . ALA B 1 83 ? -10.695 9.805 2.781 1 97.12 83 ALA B C 1
ATOM 1741 O O . ALA B 1 83 ? -11.469 10.133 1.877 1 97.12 83 ALA B O 1
ATOM 1742 N N . VAL B 1 84 ? -9.5 9.43 2.533 1 97.06 84 VAL B N 1
ATOM 1743 C CA . VAL B 1 84 ? -8.914 9.578 1.205 1 97.06 84 VAL B CA 1
ATOM 1744 C C . VAL B 1 84 ? -8.922 8.227 0.487 1 97.06 84 VAL B C 1
ATOM 1746 O O . VAL B 1 84 ? -9.398 8.125 -0.644 1 97.06 84 VAL B O 1
ATOM 1749 N N . ASP B 1 85 ? -8.43 7.203 1.198 1 93.56 85 ASP B N 1
ATOM 1750 C CA . ASP B 1 85 ? -8.234 5.902 0.563 1 93.56 85 ASP B CA 1
ATOM 1751 C C . ASP B 1 85 ? -9.328 4.922 0.971 1 93.56 85 ASP B C 1
ATOM 1753 O O . ASP B 1 85 ? -9.422 3.82 0.42 1 93.56 85 ASP B O 1
ATOM 1757 N N . GLY B 1 86 ? -10.109 5.285 1.908 1 93.62 86 GLY B N 1
ATOM 1758 C CA . GLY B 1 86 ? -11.102 4.355 2.428 1 93.62 86 GLY B CA 1
ATOM 1759 C C . GLY B 1 86 ? -10.531 3.396 3.459 1 93.62 86 GLY B C 1
ATOM 1760 O O . GLY B 1 86 ? -9.445 3.621 3.99 1 93.62 86 GLY B O 1
ATOM 1761 N N . ASN B 1 87 ? -11.312 2.367 3.779 1 91.06 87 ASN B N 1
ATOM 1762 C CA . ASN B 1 87 ? -10.984 1.503 4.906 1 91.06 87 ASN B CA 1
ATOM 1763 C C . ASN B 1 87 ? -10.352 0.192 4.445 1 91.06 87 ASN B C 1
ATOM 1765 O O . ASN B 1 87 ? -9.945 -0.629 5.27 1 91.06 87 ASN B O 1
ATOM 1769 N N . ASP B 1 88 ? -10.133 0.037 3.176 1 86.94 88 ASP B N 1
ATOM 1770 C CA . ASP B 1 88 ? -9.625 -1.228 2.652 1 86.94 88 ASP B CA 1
ATOM 1771 C C . ASP B 1 88 ? -8.234 -1.531 3.201 1 86.94 88 ASP B C 1
ATOM 1773 O O . ASP B 1 88 ? -7.891 -2.693 3.426 1 86.94 88 ASP B O 1
ATOM 1777 N N . ILE B 1 89 ? -7.43 -0.552 3.412 1 86 89 ILE B N 1
ATOM 1778 C CA . ILE B 1 89 ? -6.078 -0.753 3.916 1 86 89 ILE B CA 1
ATOM 1779 C C . ILE B 1 89 ? -6.129 -1.347 5.32 1 86 89 ILE B C 1
ATOM 1781 O O . ILE B 1 89 ? -5.172 -1.978 5.773 1 86 89 ILE B O 1
ATOM 1785 N N . PHE B 1 90 ? -7.246 -1.152 5.996 1 89.88 90 PHE B N 1
ATOM 1786 C CA . PHE B 1 90 ? -7.348 -1.591 7.383 1 89.88 90 PHE B CA 1
ATOM 1787 C C . PHE B 1 90 ? -7.969 -2.98 7.469 1 89.88 90 PHE B C 1
ATOM 1789 O O . PHE B 1 90 ? -7.773 -3.693 8.453 1 89.88 90 PHE B O 1
ATOM 1796 N N . PHE B 1 91 ? -8.664 -3.34 6.402 1 88.56 91 PHE B N 1
ATOM 1797 C CA . PHE B 1 91 ? -9.445 -4.562 6.547 1 88.56 91 PHE B CA 1
ATOM 1798 C C . PHE B 1 91 ? -9.305 -5.449 5.316 1 88.56 91 PHE B C 1
ATOM 1800 O O . PHE B 1 91 ? -9.719 -6.609 5.332 1 88.56 91 PHE B O 1
ATOM 1807 N N . GLY B 1 92 ? -8.719 -4.973 4.352 1 89.44 92 GLY B N 1
ATOM 1808 C CA . GLY B 1 92 ? -8.719 -5.672 3.076 1 89.44 92 GLY B CA 1
ATOM 1809 C C . GLY B 1 92 ? -7.699 -6.797 3.018 1 89.44 92 GLY B C 1
ATOM 1810 O O . GLY B 1 92 ? -6.859 -6.93 3.91 1 89.44 92 GLY B O 1
ATOM 1811 N N . CYS B 1 93 ? -7.812 -7.59 1.957 1 93.12 93 CYS B N 1
ATOM 1812 C CA . CYS B 1 93 ? -6.922 -8.711 1.686 1 93.12 93 CYS B CA 1
ATOM 1813 C C . CYS B 1 93 ? -5.629 -8.234 1.03 1 93.12 93 CYS B C 1
ATOM 1815 O O . CYS B 1 93 ? -5.656 -7.363 0.158 1 93.12 93 CYS B O 1
ATOM 1817 N N . GLY B 1 94 ? -4.551 -8.805 1.396 1 90.06 94 GLY B N 1
ATOM 1818 C CA . GLY B 1 94 ? -3.26 -8.469 0.82 1 90.06 94 GLY B CA 1
ATOM 1819 C C . GLY B 1 94 ? -3.156 -8.805 -0.656 1 90.06 94 GLY B C 1
ATOM 1820 O O . GLY B 1 94 ? -2.371 -8.188 -1.383 1 90.06 94 GLY B O 1
ATOM 1821 N N . LEU B 1 95 ? -3.994 -9.766 -1.146 1 92.75 95 LEU B N 1
ATOM 1822 C CA . LEU B 1 95 ? -3.975 -10.188 -2.543 1 92.75 95 LEU B CA 1
ATOM 1823 C C . LEU B 1 95 ? -5.148 -9.594 -3.309 1 92.75 95 LEU B C 1
ATOM 1825 O O . LEU B 1 95 ? -5.426 -9.992 -4.441 1 92.75 95 LEU B O 1
ATOM 1829 N N . GLY B 1 96 ? -5.887 -8.742 -2.67 1 91.5 96 GLY B N 1
ATOM 1830 C CA . GLY B 1 96 ? -6.934 -7.984 -3.346 1 91.5 96 GLY B CA 1
ATOM 1831 C C . GLY B 1 96 ? -8.219 -8.773 -3.523 1 91.5 96 GLY B C 1
ATOM 1832 O O . GLY B 1 96 ? -9.078 -8.398 -4.32 1 91.5 96 GLY B O 1
ATOM 1833 N N . LEU B 1 97 ? -8.359 -9.852 -2.805 1 92.5 97 LEU B N 1
ATOM 1834 C CA . LEU B 1 97 ? -9.578 -10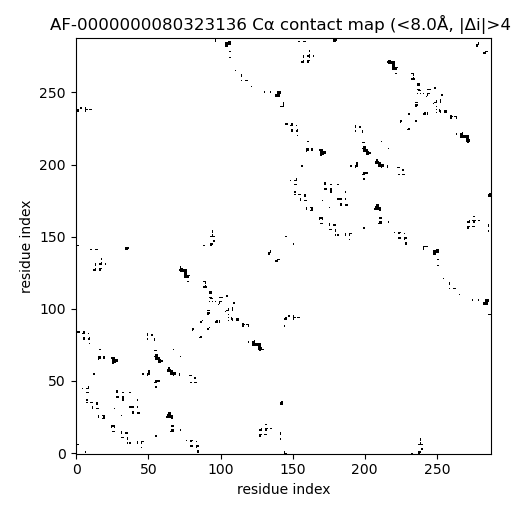.648 -2.906 1 92.5 97 LEU B CA 1
ATOM 1835 C C . LEU B 1 97 ? -10.742 -9.953 -2.199 1 92.5 97 LEU B C 1
ATOM 1837 O O . LEU B 1 97 ? -10.555 -9.359 -1.134 1 92.5 97 LEU B O 1
ATOM 1841 N N . LYS B 1 98 ? -11.922 -10.07 -2.727 1 85.5 98 LYS B N 1
ATOM 1842 C CA . LYS B 1 98 ? -13.102 -9.406 -2.178 1 85.5 98 LYS B CA 1
ATOM 1843 C C . LYS B 1 98 ? -13.586 -10.109 -0.912 1 85.5 98 LYS B C 1
ATOM 1845 O O . LYS B 1 98 ? -14.125 -9.469 -0.006 1 85.5 98 LYS B O 1
ATOM 1850 N N . GLN B 1 99 ? -13.461 -11.492 -0.912 1 85.31 99 GLN B N 1
ATOM 1851 C CA . GLN B 1 99 ? -13.953 -12.266 0.223 1 85.31 99 GLN B CA 1
ATOM 1852 C C . GLN B 1 99 ? -12.82 -13.055 0.88 1 85.31 99 GLN B C 1
ATOM 1854 O O . GLN B 1 99 ? -12.375 -14.078 0.348 1 85.31 99 GLN B O 1
ATOM 1859 N N . CYS B 1 100 ? -12.047 -12.555 1.511 1 90.75 100 CYS B N 1
ATOM 1860 C CA . CYS B 1 100 ? -10.984 -13.18 2.289 1 90.75 100 CYS B CA 1
ATOM 1861 C C . CYS B 1 100 ? -11.305 -13.141 3.779 1 90.75 100 CYS B C 1
ATOM 1863 O O . CYS B 1 100 ? -11.734 -12.109 4.301 1 90.75 100 CYS B O 1
ATOM 1865 N N . SER B 1 101 ? -11.234 -14.375 4.422 1 89.06 101 SER B N 1
ATOM 1866 C CA . SER B 1 101 ? -11.562 -14.453 5.844 1 89.06 101 SER B CA 1
ATOM 1867 C C . SER B 1 101 ? -10.789 -15.57 6.531 1 89.06 101 SER B C 1
ATOM 1869 O O . SER B 1 101 ? -10.078 -16.328 5.871 1 89.06 101 SER B O 1
ATOM 1871 N N . GLU B 1 102 ? -10.992 -15.625 7.785 1 88.75 102 GLU B N 1
ATOM 1872 C CA . GLU B 1 102 ? -10.367 -16.688 8.57 1 88.75 102 GLU B CA 1
ATOM 1873 C C . GLU B 1 102 ? -10.867 -18.062 8.133 1 88.75 102 GLU B C 1
ATOM 1875 O O . GLU B 1 102 ? -10.141 -19.047 8.25 1 88.75 102 GLU B O 1
ATOM 1880 N N . ILE B 1 103 ? -12.062 -18.109 7.676 1 88.62 103 ILE B N 1
ATOM 1881 C CA . ILE B 1 103 ? -12.68 -19.375 7.293 1 88.62 103 ILE B CA 1
ATOM 1882 C C . ILE B 1 103 ? -12.266 -19.734 5.867 1 88.62 103 ILE B C 1
ATOM 1884 O O . ILE B 1 103 ? -12.086 -20.922 5.555 1 88.62 103 ILE B O 1
ATOM 1888 N N . ASN B 1 104 ? -12.031 -18.766 4.996 1 90.06 104 ASN B N 1
ATOM 1889 C CA . ASN B 1 104 ? -11.578 -18.922 3.617 1 90.06 104 ASN B CA 1
ATOM 1890 C C . ASN B 1 104 ? -10.375 -18.031 3.318 1 90.06 104 ASN B C 1
ATOM 1892 O O . ASN B 1 104 ? -10.484 -17.062 2.58 1 90.06 104 ASN B O 1
ATOM 1896 N N . PRO B 1 105 ? -9.273 -18.453 3.801 1 93.69 105 PRO B N 1
ATOM 1897 C CA . PRO B 1 105 ? -8.094 -17.578 3.736 1 93.69 105 PRO B CA 1
ATOM 1898 C C . PRO B 1 105 ? -7.398 -17.625 2.379 1 93.69 105 PRO B C 1
ATOM 1900 O O . PRO B 1 105 ? -7.457 -18.656 1.688 1 93.69 105 PRO B O 1
ATOM 1903 N N . CYS B 1 106 ? -6.844 -16.562 2.08 1 94.38 106 CYS B N 1
ATOM 1904 C CA . CYS B 1 106 ? -5.895 -16.578 0.971 1 94.38 106 CYS B CA 1
ATOM 1905 C C . CYS B 1 106 ? -4.523 -17.062 1.427 1 94.38 106 CYS B C 1
ATOM 1907 O O . CYS B 1 106 ? -4.27 -17.172 2.627 1 94.38 106 CYS B O 1
ATOM 1909 N N . PRO B 1 107 ? -3.637 -17.312 0.533 1 92.69 107 PRO B N 1
ATOM 1910 C CA . PRO B 1 107 ? -2.324 -17.844 0.889 1 92.69 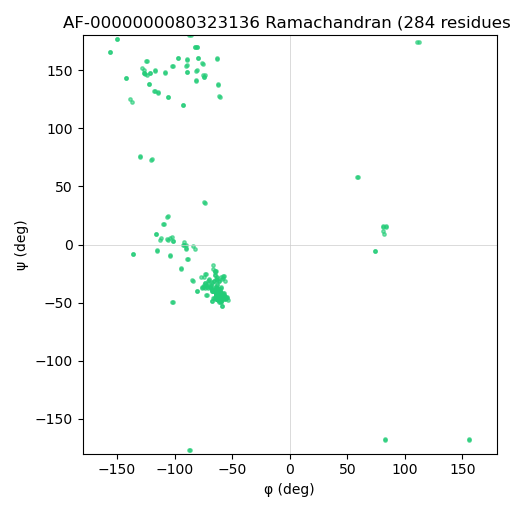107 PRO B CA 1
ATOM 1911 C C . PRO B 1 107 ? -1.547 -16.938 1.839 1 92.69 107 PRO B C 1
ATOM 1913 O O . PRO B 1 107 ? -0.774 -17.422 2.67 1 92.69 107 PRO B O 1
ATOM 1916 N N . LEU B 1 108 ? -1.725 -15.68 1.819 1 93.56 108 LEU B N 1
ATOM 1917 C CA . LEU B 1 108 ? -0.966 -14.758 2.654 1 93.56 108 LEU B CA 1
ATOM 1918 C C . LEU B 1 108 ? -1.844 -14.172 3.756 1 93.56 108 LEU B C 1
ATOM 1920 O O . LEU B 1 108 ? -1.462 -13.195 4.41 1 93.56 108 LEU B O 1
ATOM 1924 N N . HIS B 1 109 ? -2.912 -14.742 4.031 1 94.06 109 HIS B N 1
ATOM 1925 C CA . HIS B 1 109 ? -3.955 -14.156 4.863 1 94.06 109 HIS B CA 1
ATOM 1926 C C . HIS B 1 109 ? -3.426 -13.82 6.254 1 94.06 109 HIS B C 1
ATOM 1928 O O . HIS B 1 109 ? -3.512 -12.672 6.695 1 94.06 109 HIS B O 1
ATOM 1934 N N . ASN B 1 110 ? -2.816 -14.773 6.938 1 92.25 110 ASN B N 1
ATOM 1935 C CA . ASN B 1 110 ? -2.432 -14.594 8.336 1 92.25 110 ASN B CA 1
ATOM 1936 C C . ASN B 1 110 ? -1.248 -13.641 8.477 1 92.25 110 ASN B C 1
ATOM 1938 O O . ASN B 1 110 ? -1.239 -12.781 9.359 1 92.25 110 ASN B O 1
ATOM 1942 N N . GLU B 1 111 ? -0.258 -13.789 7.621 1 91.19 111 GLU B N 1
ATOM 1943 C CA . GLU B 1 111 ? 0.903 -12.906 7.672 1 91.19 111 GLU B CA 1
ATOM 1944 C C . GLU B 1 111 ? 0.511 -11.469 7.359 1 91.19 111 GLU B C 1
ATOM 1946 O O . GLU B 1 111 ? 0.985 -10.531 8.016 1 91.19 111 GLU B O 1
ATOM 1951 N N . PHE B 1 112 ? -0.368 -11.422 6.457 1 92.5 112 PHE B N 1
ATOM 1952 C CA . PHE B 1 112 ? -0.764 -10.078 6.051 1 92.5 112 PHE B CA 1
ATOM 1953 C C . PHE B 1 112 ? -1.678 -9.445 7.094 1 92.5 112 PHE B C 1
ATOM 1955 O O . PHE B 1 112 ? -1.617 -8.242 7.328 1 92.5 112 PHE B O 1
ATOM 1962 N N . LYS B 1 113 ? -2.473 -10.234 7.645 1 93.5 113 LYS B N 1
ATOM 1963 C CA . LYS B 1 113 ? -3.355 -9.742 8.703 1 93.5 113 LYS B CA 1
ATOM 1964 C C . LYS B 1 113 ? -2.559 -9.078 9.82 1 93.5 113 LYS B C 1
ATOM 1966 O O . LYS B 1 113 ? -2.936 -8.008 10.312 1 93.5 113 LYS B O 1
ATOM 1971 N N . ASP B 1 114 ? -1.539 -9.695 10.211 1 93.69 114 ASP B N 1
ATOM 1972 C CA . ASP B 1 114 ? -0.697 -9.156 11.281 1 93.69 114 ASP B CA 1
ATOM 1973 C C . ASP B 1 114 ? -0.118 -7.797 10.883 1 93.69 114 ASP B C 1
ATOM 1975 O O . ASP B 1 114 ? -0.127 -6.855 11.68 1 93.69 114 ASP B O 1
ATOM 1979 N N . ILE B 1 115 ? 0.397 -7.695 9.758 1 93.25 115 ILE B N 1
ATOM 1980 C CA . ILE B 1 115 ? 1.001 -6.465 9.25 1 93.25 115 ILE B CA 1
ATOM 1981 C C . ILE B 1 115 ? -0.07 -5.387 9.109 1 93.25 115 ILE B C 1
ATOM 1983 O O . ILE B 1 115 ? 0.131 -4.246 9.531 1 93.25 115 ILE B O 1
ATOM 1987 N N . ARG B 1 116 ? -1.188 -5.738 8.539 1 93.19 116 ARG B N 1
ATOM 1988 C CA . ARG B 1 116 ? -2.311 -4.824 8.359 1 93.19 116 ARG B CA 1
ATOM 1989 C C . ARG B 1 116 ? -2.766 -4.254 9.695 1 93.19 116 ARG B C 1
ATOM 1991 O O . ARG B 1 116 ? -3.021 -3.053 9.812 1 93.19 116 ARG B O 1
ATOM 1998 N N . ASN B 1 117 ? -2.842 -5.117 10.695 1 94.69 117 ASN B N 1
ATOM 1999 C CA . ASN B 1 117 ? -3.23 -4.672 12.031 1 94.69 117 ASN B CA 1
ATOM 2000 C C . ASN B 1 117 ? -2.217 -3.689 12.609 1 94.69 117 ASN B C 1
ATOM 2002 O O . ASN B 1 117 ? -2.592 -2.725 13.281 1 94.69 117 ASN B O 1
ATOM 2006 N N . LYS B 1 118 ? -0.986 -3.902 12.359 1 93.94 118 LYS B N 1
ATOM 2007 C CA . LYS B 1 118 ? 0.058 -3.002 12.844 1 93.94 118 LYS B CA 1
ATOM 2008 C C . LYS B 1 118 ? -0.033 -1.639 12.164 1 93.94 118 LYS B C 1
ATOM 2010 O O . LYS B 1 118 ? 0.169 -0.605 12.805 1 93.94 118 LYS B O 1
ATOM 2015 N N . ILE B 1 119 ? -0.304 -1.635 10.922 1 93.88 119 ILE B N 1
ATOM 2016 C CA . ILE B 1 119 ? -0.497 -0.385 10.195 1 93.88 119 ILE B CA 1
ATOM 2017 C C . ILE B 1 119 ? -1.674 0.384 10.789 1 93.88 119 ILE B C 1
ATOM 2019 O O . ILE B 1 119 ? -1.56 1.576 11.078 1 93.88 119 ILE B O 1
ATOM 2023 N N . HIS B 1 120 ? -2.752 -0.34 10.992 1 95 120 HIS B N 1
ATOM 2024 C CA . HIS B 1 120 ? -3.945 0.283 11.555 1 95 120 HIS B CA 1
ATOM 2025 C C . HIS B 1 120 ? -3.662 0.875 12.938 1 95 120 HIS B C 1
ATOM 2027 O O . HIS B 1 120 ? -4.027 2.021 13.211 1 95 120 HIS B O 1
ATOM 2033 N N . LEU B 1 121 ? -3.064 0.114 13.742 1 96.06 121 LEU B N 1
ATOM 2034 C CA . LEU B 1 121 ? -2.76 0.556 15.102 1 96.06 121 LEU B CA 1
ATOM 2035 C C . LEU B 1 121 ? -1.853 1.782 15.078 1 96.06 121 LEU B C 1
ATOM 2037 O O . LEU B 1 121 ? -2.096 2.752 15.805 1 96.06 121 LEU B O 1
ATOM 2041 N N . MET B 1 122 ? -0.859 1.726 14.273 1 94.56 122 MET B N 1
ATOM 2042 C CA . MET B 1 122 ? 0.077 2.84 14.156 1 94.56 122 MET B CA 1
ATOM 2043 C C . MET B 1 122 ? -0.646 4.117 13.742 1 94.56 122 MET B C 1
ATOM 2045 O O . MET B 1 122 ? -0.483 5.16 14.375 1 94.56 122 MET B O 1
ATOM 2049 N N . LEU B 1 123 ? -1.486 4.055 12.781 1 96.38 123 LEU B N 1
ATOM 2050 C CA . LEU B 1 123 ? -2.184 5.227 12.258 1 96.38 123 LEU B CA 1
ATOM 2051 C C . LEU B 1 123 ? -3.256 5.699 13.234 1 96.38 123 LEU B C 1
ATOM 2053 O O . LEU B 1 123 ? -3.508 6.902 13.352 1 96.38 123 LEU B O 1
ATOM 2057 N N . HIS B 1 124 ? -3.869 4.77 13.898 1 97.06 124 HIS B N 1
ATOM 2058 C CA . HIS B 1 124 ? -4.945 5.098 14.828 1 97.06 124 HIS B CA 1
ATOM 2059 C C . HIS B 1 124 ? -4.402 5.727 16.109 1 97.06 124 HIS B C 1
ATOM 2061 O O . HIS B 1 124 ? -5.051 6.586 16.703 1 97.06 124 HIS B O 1
ATOM 2067 N N . GLU B 1 125 ? -3.293 5.344 16.5 1 96.88 125 GLU B N 1
ATOM 2068 C CA . GLU B 1 125 ? -2.736 5.824 17.75 1 96.88 125 GLU B CA 1
ATOM 2069 C C . GLU B 1 125 ? -1.922 7.098 17.547 1 96.88 125 GLU B C 1
ATOM 2071 O O . GLU B 1 125 ? -1.543 7.762 18.516 1 96.88 125 GLU B O 1
ATOM 2076 N N . THR B 1 126 ? -1.612 7.445 16.344 1 96.31 126 THR B N 1
ATOM 2077 C CA . THR B 1 126 ? -0.854 8.656 16.047 1 96.31 126 THR B CA 1
ATOM 2078 C C . THR B 1 126 ? -1.792 9.828 15.773 1 96.31 126 THR B C 1
ATOM 2080 O O . THR B 1 126 ? -2.562 9.797 14.812 1 96.31 126 THR B O 1
ATOM 2083 N N . LYS B 1 127 ? -1.649 10.852 16.594 1 97 127 LYS B N 1
ATOM 2084 C CA . LYS B 1 127 ? -2.486 12.031 16.422 1 97 127 LYS B CA 1
ATOM 2085 C C . LYS B 1 127 ? -1.829 13.039 15.477 1 97 127 LYS B C 1
ATOM 2087 O O . LYS B 1 127 ? -0.601 13.109 15.398 1 97 127 LYS B O 1
ATOM 2092 N N . ILE B 1 128 ? -2.625 13.859 14.805 1 95.56 128 ILE B N 1
ATOM 2093 C CA . ILE B 1 128 ? -2.174 14.836 13.82 1 95.56 128 ILE B CA 1
ATOM 2094 C C . ILE B 1 128 ? -1.219 15.828 14.484 1 95.56 128 ILE B C 1
ATOM 2096 O O . ILE B 1 128 ? -0.19 16.188 13.906 1 95.56 128 ILE B O 1
ATOM 2100 N N . GLY B 1 129 ? -1.464 16.25 15.641 1 94.12 129 GLY B N 1
ATOM 2101 C CA . GLY B 1 129 ? -0.712 17.312 16.297 1 94.12 129 GLY B CA 1
ATOM 2102 C C . GLY B 1 129 ? 0.572 16.828 16.938 1 94.12 129 GLY B C 1
ATOM 2103 O O . GLY B 1 129 ? 1.344 17.625 17.469 1 94.12 129 GLY B O 1
ATOM 2104 N N . GLU B 1 130 ? 0.862 15.555 16.938 1 93.88 130 GLU B N 1
ATOM 2105 C CA . GLU B 1 130 ? 1.957 14.953 17.688 1 93.88 130 GLU B CA 1
ATOM 2106 C C . GLU B 1 130 ? 3.312 15.406 17.156 1 93.88 130 GLU B C 1
ATOM 2108 O O . GLU B 1 130 ? 4.312 15.383 17.875 1 93.88 130 GLU B O 1
ATOM 2113 N N . PHE B 1 131 ? 3.381 15.953 15.945 1 89.69 131 PHE B N 1
ATOM 2114 C CA . PHE B 1 131 ? 4.68 16.172 15.32 1 89.69 131 PHE B CA 1
ATOM 2115 C C . PHE B 1 131 ? 4.969 17.672 15.18 1 89.69 131 PHE B C 1
ATOM 2117 O O . PHE B 1 131 ? 6.012 18.047 14.656 1 89.69 131 PHE B O 1
ATOM 2124 N N . ASN B 1 132 ? 4.191 18.453 15.641 1 87.38 132 ASN B N 1
ATOM 2125 C CA . ASN B 1 132 ? 4.293 19.891 15.414 1 87.38 132 ASN B CA 1
ATOM 2126 C C . ASN B 1 132 ? 5.621 20.453 15.922 1 87.38 132 ASN B C 1
ATOM 2128 O O . ASN B 1 132 ? 6.301 21.203 15.211 1 87.38 132 ASN B O 1
ATOM 2132 N N . SER B 1 133 ? 5.992 20.109 17.078 1 85 133 SER B N 1
ATOM 2133 C CA . SER B 1 133 ? 7.215 20.625 17.672 1 85 133 SER B CA 1
ATOM 2134 C C . SER B 1 133 ? 8.445 20.203 16.875 1 85 133 SER B C 1
ATOM 2136 O O . SER B 1 133 ? 9.352 21 16.641 1 85 133 SER B O 1
ATOM 2138 N N . GLU B 1 134 ? 8.523 19 16.453 1 87.38 134 GLU B N 1
ATOM 2139 C CA . GLU B 1 134 ? 9.672 18.484 15.711 1 87.38 134 GLU B CA 1
ATOM 2140 C C . GLU B 1 134 ? 9.734 19.078 14.305 1 87.38 134 GLU B C 1
ATOM 2142 O O . GLU B 1 134 ? 10.82 19.266 13.758 1 87.38 134 GLU B O 1
ATOM 2147 N N . LEU B 1 135 ? 8.625 19.312 13.781 1 84.94 135 LEU B N 1
ATOM 2148 C CA . LEU B 1 135 ? 8.594 19.953 12.477 1 84.94 135 LEU B CA 1
ATOM 2149 C C . LEU B 1 135 ? 9.062 21.406 12.57 1 84.94 135 LEU B C 1
ATOM 2151 O O . LEU B 1 135 ? 9.828 21.859 11.727 1 84.94 135 LEU B O 1
ATOM 2155 N N . MET B 1 136 ? 8.703 21.969 13.594 1 79.38 136 MET B N 1
ATOM 2156 C CA . MET B 1 136 ? 9.078 23.359 13.836 1 79.38 136 MET B CA 1
ATOM 2157 C C . MET B 1 136 ? 10.586 23.484 14.055 1 79.38 136 MET B C 1
ATOM 2159 O O . MET B 1 136 ? 11.203 24.453 13.602 1 79.38 136 MET B O 1
ATOM 2163 N N . ASN B 1 137 ? 11.117 22.453 14.625 1 84.44 137 ASN B N 1
ATOM 2164 C CA . ASN B 1 137 ? 12.539 22.5 14.953 1 84.44 137 ASN B CA 1
ATOM 2165 C C . ASN B 1 137 ? 13.391 21.969 13.812 1 84.44 137 ASN B C 1
ATOM 2167 O O . ASN B 1 137 ? 14.617 21.922 13.914 1 84.44 137 ASN B O 1
ATOM 2171 N N . GLY B 1 138 ? 12.758 21.547 12.75 1 82.5 138 GLY B N 1
ATOM 2172 C CA . GLY B 1 138 ? 13.484 21.109 11.562 1 82.5 138 GLY B CA 1
ATOM 2173 C C . GLY B 1 138 ? 13.984 19.688 11.656 1 82.5 138 GLY B C 1
ATOM 2174 O O . GLY B 1 138 ? 14.773 19.234 10.82 1 82.5 138 GLY B O 1
ATOM 2175 N N . MET B 1 139 ? 13.562 18.953 12.703 1 80.12 139 MET B N 1
ATOM 2176 C CA . MET B 1 139 ? 13.984 17.578 12.898 1 80.12 139 MET B CA 1
ATOM 2177 C C . MET B 1 139 ? 13.273 16.641 11.914 1 80.12 139 MET B C 1
ATOM 2179 O O . MET B 1 139 ? 13.812 15.602 11.547 1 80.12 139 MET B O 1
ATOM 2183 N N . LEU B 1 140 ? 12.086 17.109 11.555 1 85.19 140 LEU B N 1
ATOM 2184 C CA . LEU B 1 140 ? 11.297 16.344 10.586 1 85.19 140 LEU B CA 1
ATOM 2185 C C . LEU B 1 140 ? 10.984 17.203 9.359 1 85.19 140 LEU B C 1
ATOM 2187 O O . LEU B 1 140 ? 10.898 18.422 9.453 1 85.19 140 LEU B O 1
ATOM 2191 N N . SER B 1 141 ? 10.906 16.469 8.164 1 87.25 141 SER B N 1
ATOM 2192 C CA . SER B 1 141 ? 10.648 17.203 6.93 1 87.25 141 SER B CA 1
ATOM 2193 C C . SER B 1 141 ? 9.453 16.625 6.18 1 87.25 141 SER B C 1
ATOM 2195 O O . SER B 1 141 ? 9.203 15.422 6.23 1 87.25 141 SER B O 1
ATOM 2197 N N . LEU B 1 142 ? 8.781 17.531 5.453 1 87.62 142 LEU B N 1
ATOM 2198 C CA . LEU B 1 142 ? 7.605 17.125 4.691 1 87.62 142 LEU B CA 1
ATOM 2199 C C .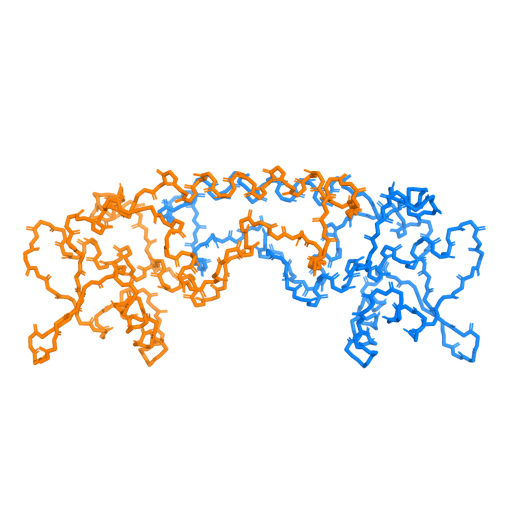 LEU B 1 142 ? 7.852 17.281 3.193 1 87.62 142 LEU B C 1
ATOM 2201 O O . LEU B 1 142 ? 6.969 17 2.381 1 87.62 142 LEU B O 1
ATOM 2205 N N . LYS B 1 143 ? 8.898 17.781 2.854 1 80.19 143 LYS B N 1
ATOM 2206 C CA . LYS B 1 143 ? 9.312 17.875 1.456 1 80.19 143 LYS B CA 1
ATOM 2207 C C . LYS B 1 143 ? 10.797 17.547 1.296 1 80.19 143 LYS B C 1
ATOM 2209 O O . LYS B 1 143 ? 11.594 17.844 2.186 1 80.19 143 LYS B O 1
ATOM 2214 N N . LYS B 1 144 ? 10.961 16.641 0.469 1 71.69 144 LYS B N 1
ATOM 2215 C CA . LYS B 1 144 ? 12.375 16.359 0.199 1 71.69 144 LYS B CA 1
ATOM 2216 C C . LYS B 1 144 ? 12.625 16.234 -1.299 1 71.69 144 LYS B C 1
ATOM 2218 O O . LYS B 1 144 ? 11.773 15.742 -2.039 1 71.69 144 LYS B O 1
#

Foldseek 3Di:
DADPLLLLQLLLLLVQLLVPPPHPAFDALVRSCVQQVHDSVSSVVSVVQCCVVVLWPWDDDPRIHIHHDPVNQQFFQVSSRCSGVNCCLQPNDPVRDPDADPVRHDPCRPVVNVVSPVVVVVRRVHGSNPCNVCVNVVVDGNYD/DADPLLLLQLLLLLVQLLVPPPHPAFDALVRSCVQQVHDSVSSVVSVVQCCVVVLWPWDDDPRIHIHHDPVNQQFFQVSSRCSGVNCCLQPNAPVRDPDADPVRHDPCRPVVNVVSPVVVVVRRVHGSNPCNVCVNVVVDGNYD

Sequence (288 aa):
MFSKTCEYAIRSVFFIAHRTAGQSGRVGIKEIAVGIDSPEPFLAKILQDLSRKGIVQSTKGPNGGFYLDDASLERPLSDIVAAVDGNDIFFGCGLGLKQCSEINPCPLHNEFKDIRNKIHLMLHETKIGEFNSELMNGMLSLKKMFSKTCEYAIRSVFFIAHRTAGQSGRVGIKEIAVGIDSPEPFLAKILQDLSRKGIVQSTKGPNGGFYLDDASLERPLSDIVAAVDGNDIFFGCGLGLKQCSEINPCPLHNEFKDIRNKIHLMLHETKIGEFNSELMNGMLSLKK

Organism: NCBI:txid1503925

Secondary structure (DSSP, 8-state):
---HHHHHHHHHHHHHHHHHTTS---B-HHHHHHHHT--HHHHHHHHHHHHHTTSSEEE-STT-EEE--HHHHTSBHHHHHHHHH-SHHHHS-TT--SS--SSS--TTHHHHHHHHHHHHHHHHH-BGGGGHHHHHTTSS-S--/---HHHHHHHHHHHHHHHHTTTS---B-HHHHHHHHT--HHHHHHHHHHHHHTTSSEEE-STT-EEE--HHHHTSBHHHHHHHHH-SHHHH--TT--SS--SSS--TTHHHHHHHHHHHHHHHHH-BGGGGHHHHHTTSS-S--

Nearest PDB structures (foldseek):
  2y75-assembly1_E  TM=8.448E-01  e=4.349E-07  Bacillus subtilis
  7b0c-assembly1_B  TM=7.108E-01  e=1.704E-07  Streptomyces coelicolor A3(2)
  6hse-assembly1_A  TM=6.940E-01  e=3.182E-07  Streptomyces venezuelae ATCC 10712
  3lwf-assembly1_A  TM=7.497E-01  e=2.207E-06  Listeria innocua
  3k69-assembly1_A-2  TM=6.484E-01  e=1.517E-06  Lactiplantibacillus plantarum

InterPro domains:
  IPR000944 Transcription regulator Rrf2 [PF02082] (3-130)
  IPR000944 Transcription regulator Rrf2 [PS51197] (1-133)
  IPR000944 Transcription regulator Rrf2 [PTHR33221] (2-131)
  IPR000944 Transcription regulator Rrf2 [TIGR00738] (1-130)
  IPR030489 Transcription regulator Rrf2-type, conserved site [PS01332] (50-68)
  IPR036388 Winged helix-like DNA-binding domain superfamily [G3DSA:1.10.10.10] (1-137)
  IPR036390 Winged helix DNA-binding domain superfamily [SSF46785] (1-131)